Protein AF-A0A7S3HMD3-F1 (afdb_monomer_lite)

Foldseek 3Di:
DPQADWDKDWQDLVCVVVLDPDPVCSPPPLTKIWTWGWQADPPPDPDIDIDIAIADQFFDPVAAWAWAQDDPPPVPGTDIDGGDRPVRLLSRLSVVSSVVVVVVVCVVVVNHDDDDPPPDDDDPVCSVVSSVVCVVPPDDPPQDAQQQAEDDDPHQHHPLQFGADPDPPPPVRGDPPDGDLARHHHNGRDSDRCVVVSVVVNLVNVLSVQVVVCVVVVHDRDRDPVSVVVVVVVVVVVVVVPPPDDPVVCVVPVVDDDDDDPPPDDPPVVVVVVVVVVVVCVVCVVVPD

pLDDT: mean 73.45, std 18.58, range [30.95, 94.81]

InterPro domains:
  IPR007867 Glucose-methanol-choline oxidoreductase, C-terminal [PF05199] (69-201)
  IPR036188 FAD/NAD(P)-binding domain superfamily [G3DSA:3.50.50.60] (83-213)

Structure (mmCIF, N/CA/C/O backbone):
data_AF-A0A7S3HMD3-F1
#
_entry.id   AF-A0A7S3HMD3-F1
#
loop_
_atom_site.group_PDB
_atom_site.id
_atom_site.type_symbol
_atom_site.label_atom_id
_atom_site.label_alt_id
_atom_site.label_comp_id
_atom_site.label_asym_id
_atom_site.label_entity_id
_atom_site.label_seq_id
_atom_site.pdbx_PDB_ins_code
_atom_site.Cartn_x
_atom_site.Cartn_y
_atom_site.Cartn_z
_atom_site.occupancy
_atom_site.B_iso_or_equiv
_atom_site.auth_seq_id
_atom_site.auth_comp_id
_atom_site.auth_asym_id
_atom_site.auth_atom_id
_atom_site.pdbx_PDB_model_num
ATOM 1 N N . MET A 1 1 ? 0.427 -16.620 13.625 1.00 34.31 1 MET A N 1
ATOM 2 C CA . MET A 1 1 ? -0.501 -15.477 13.514 1.00 34.31 1 MET A CA 1
ATOM 3 C C . MET A 1 1 ? -1.491 -15.761 12.396 1.00 34.31 1 MET A C 1
ATOM 5 O O . MET A 1 1 ? -1.215 -15.448 11.244 1.00 34.31 1 MET A O 1
ATOM 9 N N . GLY A 1 2 ? -2.595 -16.444 12.694 1.00 33.88 2 GLY A N 1
ATOM 10 C CA . GLY A 1 2 ? -3.699 -16.512 11.740 1.00 33.88 2 GLY A CA 1
ATOM 11 C C . GLY A 1 2 ? -4.466 -15.206 11.862 1.00 33.88 2 GLY A C 1
ATOM 12 O O . GLY A 1 2 ? -4.971 -14.942 12.942 1.00 33.88 2 GLY A O 1
ATOM 13 N N . TRP A 1 3 ? -4.500 -14.379 10.815 1.00 33.72 3 TRP A N 1
ATOM 14 C CA . TRP A 1 3 ? -5.474 -13.290 10.737 1.00 33.72 3 TRP A CA 1
ATOM 15 C C . TRP A 1 3 ? -6.831 -13.953 10.533 1.00 33.72 3 TRP A C 1
ATOM 17 O O . TRP A 1 3 ? -7.063 -14.531 9.466 1.00 33.72 3 TRP A O 1
ATOM 27 N N . PRO A 1 4 ? -7.700 -13.973 11.544 1.00 37.84 4 PRO A N 1
ATOM 28 C CA . PRO A 1 4 ? -8.937 -14.701 11.425 1.00 37.84 4 PRO A CA 1
ATOM 29 C C . PRO A 1 4 ? -9.900 -13.810 10.646 1.00 37.84 4 PRO A C 1
ATOM 31 O O . PRO A 1 4 ? -10.333 -12.779 11.138 1.00 37.84 4 PRO A O 1
ATOM 34 N N . PHE A 1 5 ? -10.172 -14.185 9.397 1.00 38.50 5 PHE A N 1
ATOM 35 C CA . PHE A 1 5 ? -11.154 -13.553 8.514 1.00 38.50 5 PHE A CA 1
ATOM 36 C C . PHE A 1 5 ? -10.960 -12.042 8.258 1.00 38.50 5 PHE A C 1
ATOM 38 O O . PHE A 1 5 ? -11.495 -11.185 8.954 1.00 38.50 5 PHE A O 1
ATOM 45 N N . GLY A 1 6 ? -10.259 -11.731 7.162 1.00 38.31 6 GLY A N 1
ATOM 46 C CA . GLY A 1 6 ? -10.229 -10.397 6.563 1.00 38.31 6 GLY A CA 1
ATOM 47 C C . GLY A 1 6 ? -11.519 -10.092 5.808 1.00 38.31 6 GLY A C 1
ATOM 48 O O . GLY A 1 6 ? -11.688 -10.556 4.681 1.00 38.31 6 GLY A O 1
ATOM 49 N N . ALA A 1 7 ? -12.415 -9.305 6.398 1.00 41.78 7 ALA A N 1
ATOM 50 C CA . ALA A 1 7 ? -13.543 -8.730 5.670 1.00 41.78 7 ALA A CA 1
ATOM 51 C C . ALA A 1 7 ? -13.166 -7.351 5.119 1.00 41.78 7 ALA A C 1
ATOM 53 O O . ALA A 1 7 ? -12.484 -6.581 5.795 1.00 41.78 7 ALA A O 1
ATOM 54 N N . PHE A 1 8 ? -13.621 -7.042 3.905 1.00 45.25 8 PHE A N 1
ATOM 55 C CA . PHE A 1 8 ? -13.416 -5.747 3.263 1.00 45.25 8 PHE A CA 1
ATOM 56 C C . PHE A 1 8 ? -14.777 -5.123 3.010 1.00 45.25 8 PHE A C 1
ATOM 58 O O . PHE A 1 8 ? -15.600 -5.694 2.294 1.00 45.25 8 PHE A O 1
ATOM 65 N N . PHE A 1 9 ? -15.003 -3.939 3.565 1.00 47.25 9 PHE A N 1
ATOM 66 C CA . PHE A 1 9 ? -16.224 -3.190 3.314 1.00 47.25 9 PHE A CA 1
ATOM 67 C C . PHE A 1 9 ? -15.882 -1.776 2.882 1.00 47.25 9 PHE A C 1
ATOM 69 O O . PHE A 1 9 ? -14.937 -1.155 3.369 1.00 47.25 9 PHE A O 1
ATOM 76 N N . LYS A 1 10 ? -16.688 -1.274 1.953 1.00 46.19 10 LYS A N 1
ATOM 77 C CA . LYS A 1 10 ? -16.748 0.133 1.593 1.00 46.19 10 LYS A CA 1
ATOM 78 C C . LYS A 1 10 ? -18.058 0.666 2.144 1.00 46.19 10 LYS A C 1
ATOM 80 O O . LYS A 1 10 ? -19.109 0.087 1.871 1.00 46.19 10 LYS A O 1
ATOM 85 N N . PHE A 1 11 ? -18.011 1.776 2.872 1.00 47.69 11 PHE A N 1
ATOM 86 C CA . PHE A 1 11 ? -19.238 2.510 3.151 1.00 47.69 11 PHE A CA 1
ATOM 87 C C . PHE A 1 11 ? -19.806 3.009 1.822 1.00 47.69 11 PHE A C 1
ATOM 89 O O . PHE A 1 11 ? -19.119 3.681 1.047 1.00 47.69 11 PHE A O 1
ATOM 96 N N . LEU A 1 12 ? -21.045 2.617 1.526 1.00 44.06 12 LEU A N 1
ATOM 97 C CA . LEU A 1 12 ? -21.749 3.118 0.354 1.00 44.06 12 LEU A CA 1
ATOM 98 C C . LEU A 1 12 ? -21.868 4.651 0.462 1.00 44.06 12 LEU A C 1
ATOM 100 O O . LEU A 1 12 ? -22.090 5.148 1.569 1.00 44.06 12 LEU A O 1
ATOM 104 N N . PRO A 1 13 ? -21.732 5.411 -0.641 1.00 47.03 13 PRO A N 1
ATOM 105 C CA . PRO A 1 13 ? -21.835 6.874 -0.620 1.00 47.03 13 PRO A CA 1
ATOM 106 C C . PRO A 1 13 ? -23.101 7.390 0.081 1.00 47.03 13 PRO A C 1
ATOM 108 O O . PRO A 1 13 ? -23.056 8.356 0.834 1.00 47.03 13 PRO A O 1
ATOM 111 N N . GLU A 1 14 ? -24.225 6.703 -0.098 1.00 43.28 14 GLU A N 1
ATOM 112 C CA . GLU A 1 14 ? -25.506 6.986 0.552 1.00 43.28 14 GLU A CA 1
ATOM 113 C C . GLU A 1 14 ? -25.472 6.819 2.084 1.00 43.28 14 GLU A C 1
ATOM 115 O O . GLU A 1 14 ? -26.182 7.530 2.799 1.00 43.28 14 GLU A O 1
ATOM 120 N N . HIS A 1 15 ? -24.607 5.937 2.595 1.00 47.41 15 HIS A N 1
ATOM 121 C CA . HIS A 1 15 ? -24.392 5.683 4.021 1.00 47.41 15 HIS A CA 1
ATOM 122 C C . HIS A 1 15 ? -23.283 6.564 4.609 1.00 47.41 15 HIS A C 1
ATOM 124 O O . HIS A 1 15 ? -23.137 6.600 5.827 1.00 47.41 15 HIS A O 1
ATOM 130 N N . ALA A 1 16 ? -22.551 7.336 3.794 1.00 48.69 16 ALA A N 1
ATOM 131 C CA . ALA A 1 16 ? -21.635 8.364 4.297 1.00 48.69 16 ALA A CA 1
ATOM 132 C C . ALA A 1 16 ? -22.373 9.392 5.179 1.00 48.69 16 ALA A C 1
ATOM 134 O O . ALA A 1 16 ? -21.810 9.920 6.133 1.00 48.69 16 ALA A O 1
ATOM 135 N N . ASN A 1 17 ? -23.674 9.590 4.932 1.00 47.09 17 ASN A N 1
ATOM 136 C CA . ASN A 1 17 ? -24.562 10.415 5.755 1.00 47.09 17 ASN A CA 1
ATOM 137 C C . ASN A 1 17 ? -24.795 9.868 7.176 1.00 47.09 17 ASN A C 1
ATOM 139 O O . ASN A 1 17 ? -25.210 10.626 8.045 1.00 47.09 17 ASN A O 1
ATOM 143 N N . LEU A 1 18 ? -24.547 8.576 7.429 1.00 45.94 18 LEU A N 1
ATOM 144 C CA . LEU A 1 18 ? -24.585 7.996 8.779 1.00 45.94 18 LEU A CA 1
ATOM 145 C C . LEU A 1 18 ? -23.298 8.293 9.564 1.00 45.94 18 LEU A C 1
ATOM 147 O O . LEU A 1 18 ? -23.237 8.039 10.764 1.00 45.94 18 LEU A O 1
ATOM 151 N N . LEU A 1 19 ? -22.257 8.799 8.901 1.00 47.22 19 LEU A N 1
ATOM 152 C CA . LEU A 1 19 ? -20.909 8.929 9.459 1.00 47.22 19 LEU A CA 1
ATOM 153 C C . LEU A 1 19 ? -20.535 10.376 9.792 1.00 47.22 19 LEU A C 1
ATOM 155 O O . LEU A 1 19 ? -19.534 10.598 10.465 1.00 47.22 19 LEU A O 1
ATOM 159 N N . THR A 1 20 ? -21.332 11.351 9.353 1.00 48.34 20 THR A N 1
ATOM 160 C CA . THR A 1 20 ? -21.110 12.770 9.638 1.00 48.34 20 THR A CA 1
ATOM 161 C C . THR A 1 20 ? -22.436 13.535 9.649 1.00 48.34 20 THR A C 1
ATOM 163 O O . THR A 1 20 ? -23.234 13.447 8.714 1.00 48.34 20 THR A O 1
ATOM 166 N N . GLU A 1 21 ? -22.684 14.268 10.739 1.00 50.22 21 GLU A N 1
ATOM 167 C CA . GLU A 1 21 ? -23.821 15.194 10.866 1.00 50.22 21 GLU A CA 1
ATOM 168 C C . GLU A 1 21 ? -23.545 16.542 10.177 1.00 50.22 21 GLU A C 1
ATOM 170 O O . GLU A 1 21 ? -24.466 17.334 9.986 1.00 50.22 21 GLU A O 1
ATOM 175 N N . ASP A 1 22 ? -22.299 16.783 9.749 1.00 50.25 22 ASP A N 1
ATOM 176 C CA . ASP A 1 22 ? -21.844 18.030 9.140 1.00 50.25 22 ASP A CA 1
ATOM 177 C C . ASP A 1 22 ? -22.041 18.016 7.605 1.00 50.25 22 ASP A C 1
ATOM 179 O O . ASP A 1 22 ? -21.396 17.235 6.892 1.00 50.25 22 ASP A O 1
ATOM 183 N N . PRO A 1 23 ? -22.912 18.883 7.050 1.00 49.75 23 PRO A N 1
ATOM 184 C CA . PRO A 1 23 ? -23.144 18.989 5.612 1.00 49.75 23 PRO A CA 1
ATOM 185 C C . PRO A 1 23 ? -21.899 19.356 4.792 1.00 49.75 23 PRO A C 1
ATOM 187 O O . PRO A 1 23 ? -21.832 18.972 3.623 1.00 49.75 23 PRO A O 1
ATOM 190 N N . GLU A 1 24 ? -20.917 20.064 5.360 1.00 48.16 24 GLU A N 1
ATOM 191 C CA . GLU A 1 24 ? -19.708 20.476 4.632 1.00 48.16 24 GLU A CA 1
ATOM 192 C C . GLU A 1 24 ? -18.711 19.322 4.447 1.00 48.16 24 GLU A C 1
ATOM 194 O O . GLU A 1 24 ? -17.998 19.259 3.439 1.00 48.16 24 GLU A O 1
ATOM 199 N N . GLN A 1 25 ? -18.705 18.345 5.358 1.00 47.09 25 GLN A N 1
ATOM 200 C CA . GLN A 1 25 ? -17.881 17.139 5.232 1.00 47.09 25 GLN A CA 1
ATOM 201 C C . GLN A 1 25 ? -18.422 16.140 4.199 1.00 47.09 25 GLN A C 1
ATOM 203 O O . GLN A 1 25 ? -17.646 15.335 3.683 1.00 47.09 25 GLN A O 1
ATOM 208 N N . LYS A 1 26 ? -19.708 16.227 3.824 1.00 46.66 26 LYS A N 1
ATOM 209 C CA . LYS A 1 26 ? -20.358 15.325 2.848 1.00 46.66 26 LYS A CA 1
ATOM 210 C C . LYS A 1 26 ? -19.748 15.367 1.444 1.00 46.66 26 LYS A C 1
ATOM 212 O O . LYS A 1 26 ? -19.903 14.412 0.690 1.00 46.66 26 LYS A O 1
ATOM 217 N N . ASN A 1 27 ? -19.062 16.455 1.090 1.00 40.72 27 ASN A N 1
ATOM 218 C CA . ASN A 1 27 ? -18.433 16.634 -0.224 1.00 40.72 27 ASN A CA 1
ATOM 219 C C . ASN A 1 27 ? -16.952 16.240 -0.268 1.00 40.72 27 ASN A C 1
ATOM 221 O O . ASN A 1 27 ? -16.352 16.229 -1.346 1.00 40.72 27 ASN A O 1
ATOM 225 N N . ARG A 1 28 ? -16.335 15.910 0.871 1.00 49.91 28 ARG A N 1
ATOM 226 C CA . ARG A 1 28 ? -14.987 15.343 0.865 1.00 49.91 28 ARG A CA 1
ATOM 227 C C . ARG A 1 28 ? -15.138 13.857 0.545 1.00 49.91 28 ARG A C 1
ATOM 229 O O . ARG A 1 28 ? -15.904 13.164 1.200 1.00 49.91 28 ARG A O 1
ATOM 236 N N . ASN A 1 29 ? -14.445 13.368 -0.485 1.00 46.41 29 ASN A N 1
ATOM 237 C CA . ASN A 1 29 ? -14.346 11.939 -0.810 1.00 46.41 29 ASN A CA 1
ATOM 238 C C . ASN A 1 29 ? -13.604 11.208 0.326 1.00 46.41 29 ASN A C 1
ATOM 240 O O . ASN A 1 29 ? -12.439 10.842 0.185 1.00 46.41 29 ASN A O 1
ATOM 244 N N . THR A 1 30 ? -14.254 11.032 1.471 1.00 53.25 30 THR A N 1
ATOM 245 C CA . THR A 1 30 ? -13.703 10.412 2.678 1.00 53.25 30 THR A CA 1
ATOM 246 C C . THR A 1 30 ? -13.822 8.900 2.542 1.00 53.25 30 THR A C 1
ATOM 248 O O . THR A 1 30 ? -14.600 8.209 3.197 1.00 53.25 30 THR A O 1
ATOM 251 N N . PHE A 1 31 ? -13.073 8.374 1.577 1.00 59.62 31 PHE A N 1
ATOM 252 C CA . PHE A 1 31 ? -12.986 6.949 1.329 1.00 59.62 31 PHE A CA 1
ATOM 253 C C . PHE A 1 31 ? -12.005 6.344 2.333 1.00 59.62 31 PHE A C 1
ATOM 255 O O . PHE A 1 31 ? -10.800 6.566 2.242 1.00 59.62 31 PHE A O 1
ATOM 262 N N . SER A 1 32 ? -12.533 5.583 3.289 1.00 63.12 32 SER A N 1
ATOM 263 C CA . SER A 1 32 ? -11.742 4.712 4.154 1.00 63.12 32 SER A CA 1
ATOM 264 C C . SER A 1 32 ? -12.041 3.254 3.824 1.00 63.12 32 SER A C 1
ATOM 266 O O . SER A 1 32 ? -13.151 2.896 3.419 1.00 63.12 32 SER A O 1
ATOM 268 N N . MET A 1 33 ? -11.023 2.415 3.972 1.00 64.94 33 MET A N 1
ATOM 269 C CA . MET A 1 33 ? -11.138 0.963 3.902 1.00 64.94 33 MET A CA 1
ATOM 270 C C . MET A 1 33 ? -10.733 0.402 5.259 1.00 64.94 33 MET A C 1
ATOM 272 O O . MET A 1 33 ? -9.758 0.867 5.833 1.00 64.94 33 MET A O 1
ATOM 276 N N . GLY A 1 34 ? -11.457 -0.587 5.775 1.00 70.19 34 GLY A N 1
ATOM 277 C CA . GLY A 1 34 ? -11.086 -1.297 7.001 1.00 70.19 34 GLY A CA 1
ATOM 278 C C . GLY A 1 34 ? -10.757 -2.754 6.711 1.00 70.19 34 GLY A C 1
ATOM 279 O O . GLY A 1 34 ? -11.496 -3.391 5.960 1.00 70.19 34 GLY A O 1
ATOM 280 N N . HIS A 1 35 ? -9.684 -3.283 7.309 1.00 75.75 35 HIS A N 1
ATOM 281 C CA . HIS A 1 35 ? -9.522 -4.737 7.422 1.00 75.75 35 HIS A CA 1
ATOM 282 C C . HIS A 1 35 ? -10.115 -5.194 8.739 1.00 75.75 35 HIS A C 1
ATOM 284 O O . HIS A 1 35 ? -9.773 -4.644 9.788 1.00 75.75 35 HIS A O 1
ATOM 290 N N . PHE A 1 36 ? -10.957 -6.213 8.681 1.00 75.44 36 PHE A N 1
ATOM 291 C CA . PHE A 1 36 ? -11.494 -6.844 9.873 1.00 75.44 36 PHE A CA 1
ATOM 292 C C . PHE A 1 36 ? -10.672 -8.070 10.253 1.00 75.44 36 PHE A C 1
ATOM 294 O O . PHE A 1 36 ? -10.053 -8.698 9.401 1.00 75.44 36 PHE A O 1
ATOM 301 N N . GLY A 1 37 ? -10.669 -8.398 11.534 1.00 72.12 37 GLY A N 1
ATOM 302 C CA . GLY A 1 37 ? -10.231 -9.688 12.040 1.00 72.12 37 GLY A CA 1
ATOM 303 C C . GLY A 1 37 ? -11.097 -10.064 13.234 1.00 72.12 37 GLY A C 1
ATOM 304 O O . GLY A 1 37 ? -11.533 -9.176 13.959 1.00 72.12 37 GLY A O 1
ATOM 305 N N . ALA A 1 38 ? -11.386 -11.343 13.440 1.00 70.25 38 ALA A N 1
ATOM 306 C CA . ALA A 1 38 ? -12.171 -11.809 14.585 1.00 70.25 38 ALA A CA 1
ATOM 307 C C . ALA A 1 38 ? -11.568 -13.068 15.219 1.00 70.25 38 ALA A C 1
ATOM 309 O O . ALA A 1 38 ? -11.627 -14.136 14.622 1.00 70.25 38 ALA A O 1
ATOM 310 N N . GLY A 1 39 ? -10.983 -12.979 16.410 1.00 71.06 39 GLY A N 1
ATOM 311 C CA . GLY A 1 39 ? -10.408 -14.137 17.095 1.00 71.06 39 GLY A CA 1
ATOM 312 C C . GLY A 1 39 ? -9.594 -13.768 18.329 1.00 71.06 39 GLY A C 1
ATOM 313 O O . GLY A 1 39 ? -9.690 -12.657 18.841 1.00 71.06 39 GLY A O 1
ATOM 314 N N . LEU A 1 40 ? -8.799 -14.720 18.817 1.00 68.81 40 LEU A N 1
ATOM 315 C CA . LEU A 1 40 ? -7.805 -14.459 19.857 1.00 68.81 40 LEU A CA 1
ATOM 316 C C . LEU A 1 40 ? -6.623 -13.713 19.231 1.00 68.81 40 LEU A C 1
ATOM 318 O O . LEU A 1 40 ? -5.971 -14.222 18.317 1.00 68.81 40 LEU A O 1
ATOM 322 N N . CYS A 1 41 ? -6.362 -12.504 19.715 1.00 60.25 41 CYS A N 1
ATOM 323 C CA . CYS A 1 41 ? -5.282 -11.654 19.235 1.00 60.25 41 CYS A CA 1
ATOM 324 C C . CYS A 1 41 ? -4.130 -11.665 20.240 1.00 60.25 41 CYS A C 1
ATOM 326 O O . CYS A 1 41 ? -3.876 -10.654 20.878 1.00 60.25 41 CYS A O 1
ATOM 328 N N . GLU A 1 42 ? -3.414 -12.779 20.400 1.00 52.06 42 GLU A N 1
ATOM 329 C CA . GLU A 1 42 ? -2.192 -12.785 21.218 1.00 52.06 42 GLU A CA 1
ATOM 330 C C . GLU A 1 42 ? -1.125 -11.826 20.642 1.00 52.06 42 GLU A C 1
ATOM 332 O O . GLU A 1 42 ? -0.939 -11.784 19.419 1.00 52.06 42 GLU A O 1
ATOM 337 N N . PRO A 1 43 ? -0.382 -11.075 21.482 1.00 58.38 43 PRO A N 1
ATOM 338 C CA . PRO A 1 43 ? -0.438 -11.028 22.951 1.00 58.38 43 PRO A CA 1
ATOM 339 C C . PRO A 1 43 ? -1.443 -9.999 23.514 1.00 58.38 43 PRO A C 1
ATOM 341 O O . PRO A 1 43 ? -1.407 -9.691 24.699 1.00 58.38 43 PRO A O 1
ATOM 344 N N . TYR A 1 44 ? -2.283 -9.408 22.670 1.00 62.56 44 TYR A N 1
ATOM 345 C CA . TYR A 1 44 ? -3.137 -8.270 23.004 1.00 62.56 44 TYR A CA 1
ATOM 346 C C . TYR A 1 44 ? -4.391 -8.656 23.795 1.00 62.56 44 TYR A C 1
ATOM 348 O O . TYR A 1 44 ? -4.803 -7.893 24.664 1.00 62.56 44 TYR A O 1
ATOM 356 N N . THR A 1 45 ? -5.010 -9.806 23.500 1.00 68.88 45 THR A N 1
ATOM 357 C CA . THR A 1 45 ? -6.243 -10.252 24.173 1.00 68.88 45 THR A CA 1
ATOM 358 C C . THR A 1 45 ? -6.248 -11.760 24.413 1.00 68.88 45 THR A C 1
ATOM 360 O O . THR A 1 45 ? -5.916 -12.537 23.519 1.00 68.88 45 THR A O 1
ATOM 363 N N . ASP A 1 46 ? -6.678 -12.167 25.607 1.00 77.38 46 ASP A N 1
ATOM 364 C CA . ASP A 1 46 ? -6.899 -13.555 26.043 1.00 77.38 46 ASP A CA 1
ATOM 365 C C . ASP A 1 46 ? -8.348 -14.035 25.822 1.00 77.38 46 ASP A C 1
ATOM 367 O O . ASP A 1 46 ? -8.659 -15.208 26.014 1.00 77.38 46 ASP A O 1
ATOM 371 N N . PHE A 1 47 ? -9.229 -13.148 25.356 1.00 77.38 47 PHE A N 1
ATOM 372 C CA . PHE A 1 47 ? -10.603 -13.450 24.951 1.00 77.38 47 PHE A CA 1
ATOM 373 C C . PHE A 1 47 ? -10.846 -13.113 23.468 1.00 77.38 47 PHE A C 1
ATOM 375 O O . PHE A 1 47 ? -10.090 -12.326 22.880 1.00 77.38 47 PHE A O 1
ATOM 382 N N . PRO A 1 48 ? -11.878 -13.707 22.829 1.00 79.56 48 PRO A N 1
ATOM 383 C CA . PRO A 1 48 ? -12.202 -13.435 21.433 1.00 79.56 48 PRO A CA 1
ATOM 384 C C . PRO A 1 48 ? -12.508 -11.955 21.205 1.00 79.56 48 PRO A C 1
ATOM 386 O O . PRO A 1 48 ? -13.385 -11.383 21.853 1.00 79.56 48 PRO A O 1
ATOM 389 N N . THR A 1 49 ? -11.818 -11.342 20.249 1.00 80.31 49 THR A N 1
ATOM 390 C CA . THR A 1 49 ? -12.021 -9.943 19.883 1.00 80.31 49 THR A CA 1
ATOM 391 C C . THR A 1 49 ? -12.257 -9.774 18.401 1.00 80.31 49 THR A C 1
ATOM 393 O O . THR A 1 49 ? -11.772 -10.545 17.578 1.00 80.31 49 THR A O 1
ATOM 396 N N . VAL A 1 50 ? -13.026 -8.743 18.060 1.00 83.81 50 VAL A N 1
ATOM 397 C CA . VAL A 1 50 ? -13.166 -8.278 16.684 1.00 83.81 50 VAL A CA 1
ATOM 398 C C . VAL A 1 50 ? -12.374 -6.988 16.555 1.00 83.81 50 VAL A C 1
ATOM 400 O O . VAL A 1 50 ? -12.596 -6.038 17.303 1.00 83.81 50 VAL A O 1
ATOM 403 N N . VAL A 1 51 ? -11.456 -6.956 15.600 1.00 84.94 51 VAL A N 1
ATOM 404 C CA . VAL A 1 51 ? -10.663 -5.788 15.242 1.00 84.94 51 VAL A CA 1
ATOM 405 C C . VAL A 1 51 ? -11.125 -5.269 13.887 1.00 84.94 51 VAL A C 1
ATOM 407 O O . VAL A 1 51 ? -11.425 -6.042 12.980 1.00 84.94 51 VAL A O 1
ATOM 410 N N . CYS A 1 52 ? -11.172 -3.950 13.739 1.00 87.62 52 CYS A N 1
ATOM 411 C CA . CYS A 1 52 ? -11.249 -3.279 12.449 1.00 87.62 52 CYS A CA 1
ATOM 412 C C . CYS A 1 52 ? -10.097 -2.283 12.373 1.00 87.62 52 CYS A C 1
ATOM 414 O O . CYS A 1 52 ? -9.875 -1.511 13.302 1.00 87.62 52 CYS A O 1
ATOM 416 N N . THR A 1 53 ? -9.371 -2.309 11.263 1.00 88.19 53 THR A N 1
ATOM 417 C CA . THR A 1 53 ? -8.171 -1.501 11.033 1.00 88.19 53 THR A CA 1
ATOM 418 C C . THR A 1 53 ? -8.431 -0.566 9.850 1.00 88.19 53 THR A C 1
ATOM 420 O O . THR A 1 53 ? -8.125 -0.903 8.697 1.00 88.19 53 THR A O 1
ATOM 423 N N . PRO A 1 54 ? -9.088 0.584 10.093 1.00 88.44 54 PRO A N 1
ATOM 424 C CA . PRO A 1 54 ? -9.299 1.579 9.055 1.00 88.44 54 PRO A CA 1
ATOM 425 C C . PRO A 1 54 ? -7.949 2.097 8.550 1.00 88.44 54 PRO A C 1
ATOM 427 O O . PRO A 1 54 ? -7.037 2.366 9.327 1.00 88.44 54 PRO A O 1
ATOM 430 N N . ASN A 1 55 ? -7.821 2.236 7.236 1.00 88.12 55 ASN A N 1
ATOM 431 C CA . ASN A 1 55 ? -6.638 2.746 6.560 1.00 88.12 55 ASN A CA 1
ATOM 432 C C . ASN A 1 55 ? -6.995 3.904 5.620 1.00 88.12 55 ASN A C 1
ATOM 434 O O . ASN A 1 55 ? -8.160 4.103 5.261 1.00 88.12 55 ASN A O 1
ATOM 438 N N . CYS A 1 56 ? -5.969 4.668 5.236 1.00 88.06 56 CYS A N 1
ATOM 439 C CA . CYS A 1 56 ? -6.044 5.682 4.192 1.00 88.06 56 CYS A CA 1
ATOM 440 C C . CYS A 1 56 ? -5.651 5.040 2.844 1.00 88.06 56 CYS A C 1
ATOM 442 O O . CYS A 1 56 ? -4.459 4.850 2.595 1.00 88.06 56 CYS A O 1
ATOM 444 N N . PRO A 1 57 ? -6.611 4.675 1.973 1.00 80.31 57 PRO A N 1
ATOM 445 C CA . PRO A 1 57 ? -6.326 3.977 0.714 1.00 80.31 57 PRO A CA 1
ATOM 446 C C . PRO A 1 57 ? -5.638 4.872 -0.326 1.00 80.31 57 PRO A C 1
ATOM 448 O O . PRO A 1 57 ? -4.941 4.379 -1.209 1.00 80.31 57 PRO A O 1
ATOM 451 N N . ARG A 1 58 ? -5.812 6.195 -0.216 1.00 84.69 58 ARG A N 1
ATOM 452 C CA . ARG A 1 58 ? -5.205 7.197 -1.100 1.00 84.69 58 ARG A CA 1
ATOM 453 C C . ARG A 1 58 ? -4.403 8.211 -0.282 1.00 84.69 58 ARG A C 1
ATOM 455 O O . ARG A 1 58 ? -4.853 9.349 -0.152 1.00 84.69 58 ARG A O 1
ATOM 462 N N . PRO A 1 59 ? -3.257 7.805 0.287 1.00 87.75 59 PRO A N 1
ATOM 463 C CA . PRO A 1 59 ? -2.415 8.731 1.029 1.00 87.75 59 PRO A CA 1
ATOM 464 C C . PRO A 1 59 ? -1.837 9.792 0.086 1.00 87.75 59 PRO A C 1
ATOM 466 O O . PRO A 1 59 ? -1.628 9.529 -1.106 1.00 87.75 59 PRO A O 1
ATOM 469 N N . ASP A 1 60 ? -1.534 10.979 0.607 1.00 85.31 60 ASP A N 1
ATOM 470 C CA . ASP A 1 60 ? -0.795 11.979 -0.165 1.00 85.31 60 ASP A CA 1
ATOM 471 C C . ASP A 1 60 ? 0.635 11.490 -0.444 1.00 85.31 60 ASP A C 1
ATOM 473 O O . ASP A 1 60 ? 1.500 11.495 0.424 1.00 85.31 60 ASP A O 1
ATOM 477 N N . LEU A 1 61 ? 0.912 11.115 -1.697 1.00 79.69 61 LEU A N 1
ATOM 478 C CA . LEU A 1 61 ? 2.215 10.594 -2.131 1.00 79.69 61 LEU A CA 1
ATOM 479 C C . LEU A 1 61 ? 3.343 11.641 -2.144 1.00 79.69 61 LEU A C 1
ATOM 481 O O . LEU A 1 61 ? 4.490 11.296 -2.438 1.00 79.69 61 LEU A O 1
ATOM 485 N N . ARG A 1 62 ? 3.037 12.920 -1.898 1.00 79.25 62 ARG A N 1
ATOM 486 C CA . ARG A 1 62 ? 4.033 13.990 -1.716 1.00 79.25 62 ARG A CA 1
ATOM 487 C C . ARG A 1 62 ? 4.363 14.226 -0.242 1.00 79.25 62 ARG A C 1
ATOM 489 O O . ARG A 1 62 ? 5.398 14.829 0.046 1.00 79.25 62 ARG A O 1
ATOM 496 N N . ALA A 1 63 ? 3.507 13.754 0.656 1.00 78.75 63 ALA A N 1
ATOM 497 C CA . ALA A 1 63 ? 3.674 13.795 2.098 1.00 78.75 63 ALA A CA 1
ATOM 498 C C . ALA A 1 63 ? 3.903 12.375 2.653 1.00 78.75 63 ALA A C 1
ATOM 500 O O . ALA A 1 63 ? 3.976 11.390 1.918 1.00 78.75 63 ALA A O 1
ATOM 501 N N . GLY A 1 64 ? 4.099 12.262 3.962 1.00 78.69 64 GLY A N 1
ATOM 502 C CA . GLY A 1 64 ? 4.248 10.978 4.629 1.00 78.69 64 GLY A CA 1
ATOM 503 C C . GLY A 1 64 ? 5.609 10.363 4.500 1.00 78.69 64 GLY A C 1
ATOM 504 O O . GLY A 1 64 ? 6.524 10.762 5.210 1.00 78.69 64 GLY A O 1
ATOM 505 N N . TYR A 1 65 ? 5.748 9.336 3.674 1.00 85.81 65 TYR A N 1
ATOM 506 C CA . TYR A 1 65 ? 6.952 8.521 3.696 1.00 85.81 65 TYR A CA 1
ATOM 507 C C . TYR A 1 65 ? 7.816 8.740 2.467 1.00 85.81 65 TYR A C 1
ATOM 509 O O . TYR A 1 65 ? 7.387 8.568 1.327 1.00 85.81 65 TYR A O 1
ATOM 517 N N . ARG A 1 66 ? 9.091 9.040 2.711 1.00 86.44 66 ARG A N 1
ATOM 518 C CA . ARG A 1 66 ? 10.111 9.161 1.674 1.00 86.44 66 ARG A CA 1
ATOM 519 C C . ARG A 1 66 ? 11.264 8.208 1.936 1.00 86.44 66 ARG A C 1
ATOM 521 O O . ARG A 1 66 ? 11.913 8.274 2.974 1.00 86.44 66 ARG A O 1
ATOM 528 N N . ALA A 1 67 ? 11.565 7.371 0.951 1.00 88.31 67 ALA A N 1
ATOM 529 C CA . ALA A 1 67 ? 12.802 6.606 0.905 1.00 88.31 67 ALA A CA 1
ATOM 530 C C . ALA A 1 67 ? 13.962 7.527 0.491 1.00 88.31 67 ALA A C 1
ATOM 532 O O . ALA A 1 67 ? 13.940 8.102 -0.598 1.00 88.31 67 ALA A O 1
ATOM 533 N N . GLN A 1 68 ? 14.972 7.674 1.346 1.00 89.88 68 GLN A N 1
ATOM 534 C CA . GLN A 1 68 ? 16.190 8.422 1.048 1.00 89.88 68 GLN A CA 1
ATOM 535 C C . GLN A 1 68 ? 17.414 7.514 1.135 1.00 89.88 68 GLN A C 1
ATOM 537 O O . GLN A 1 68 ? 17.595 6.797 2.117 1.00 89.88 68 GLN A O 1
ATOM 542 N N . ILE A 1 69 ? 18.272 7.602 0.115 1.00 91.56 69 ILE A N 1
ATOM 543 C CA . ILE A 1 69 ? 19.587 6.970 0.137 1.00 91.56 69 ILE A CA 1
ATOM 544 C C . ILE A 1 69 ? 20.535 7.840 0.974 1.00 91.56 69 ILE A C 1
ATOM 546 O O . ILE A 1 69 ? 20.723 9.016 0.659 1.00 91.56 69 ILE A O 1
ATOM 550 N N . THR A 1 70 ? 21.097 7.290 2.049 1.00 92.25 70 THR A N 1
ATOM 551 C CA . THR A 1 70 ? 21.957 8.006 3.014 1.00 92.25 70 THR A CA 1
ATOM 552 C C . THR A 1 70 ? 23.402 7.523 3.040 1.00 92.25 70 THR A C 1
ATOM 554 O O . THR A 1 70 ? 24.249 8.188 3.626 1.00 92.25 70 THR A O 1
ATOM 557 N N . SER A 1 71 ? 23.690 6.381 2.422 1.00 93.12 71 SER A N 1
ATOM 558 C CA . SER A 1 71 ? 25.020 5.774 2.386 1.00 93.12 71 SER A CA 1
ATOM 559 C C . SER A 1 71 ? 25.241 5.063 1.054 1.00 93.12 71 SER A C 1
ATOM 561 O O . SER A 1 71 ? 24.285 4.676 0.381 1.00 93.12 71 SER A O 1
ATOM 563 N N . THR A 1 72 ? 26.507 4.889 0.685 1.00 92.69 72 THR A N 1
ATOM 564 C CA . THR A 1 72 ? 26.933 4.033 -0.427 1.00 92.69 72 THR A CA 1
ATOM 565 C C . THR A 1 72 ? 27.055 2.561 -0.026 1.00 92.69 72 THR A C 1
ATOM 567 O O . THR A 1 72 ? 27.133 1.718 -0.914 1.00 92.69 72 THR A O 1
ATOM 570 N N . ASP A 1 73 ? 27.046 2.240 1.274 1.00 92.19 73 ASP A N 1
ATOM 571 C CA . ASP A 1 73 ? 26.926 0.866 1.776 1.00 92.19 73 ASP A CA 1
ATOM 572 C C . ASP A 1 73 ? 25.460 0.401 1.676 1.00 92.19 73 ASP A C 1
ATOM 574 O O . ASP A 1 73 ? 24.616 0.939 2.403 1.00 92.19 73 ASP A O 1
ATOM 578 N N . PRO A 1 74 ? 25.128 -0.597 0.829 1.00 86.25 74 PRO A N 1
ATOM 579 C CA . PRO A 1 74 ? 23.756 -1.074 0.649 1.00 86.25 74 PRO A CA 1
ATOM 580 C C . PRO A 1 74 ? 23.092 -1.582 1.934 1.00 86.25 74 PRO A C 1
ATOM 582 O O . PRO A 1 74 ? 21.871 -1.501 2.060 1.00 86.25 74 PRO A O 1
ATOM 585 N N . ALA A 1 75 ? 23.868 -2.078 2.903 1.00 87.38 75 ALA A N 1
ATOM 586 C CA . ALA A 1 75 ? 23.325 -2.552 4.176 1.00 87.38 75 ALA A CA 1
ATOM 587 C C . ALA A 1 75 ? 22.813 -1.404 5.066 1.00 87.38 75 ALA A C 1
ATOM 589 O O . ALA A 1 75 ? 21.997 -1.626 5.958 1.00 87.38 75 ALA A O 1
ATOM 590 N N . GLN A 1 76 ? 23.271 -0.175 4.815 1.00 85.06 76 GLN A N 1
ATOM 591 C CA . GLN A 1 76 ? 22.950 1.023 5.597 1.00 85.06 76 GLN A CA 1
ATOM 592 C C . GLN A 1 76 ? 22.388 2.153 4.723 1.00 85.06 76 GLN A C 1
ATOM 594 O O . GLN A 1 76 ? 22.297 3.307 5.149 1.00 85.06 76 GLN A O 1
ATOM 599 N N . SER A 1 77 ? 22.044 1.847 3.470 1.00 85.94 77 SER A N 1
ATOM 600 C CA . SER A 1 77 ? 21.784 2.881 2.476 1.00 85.94 77 SER A CA 1
ATOM 601 C C . SER A 1 77 ? 20.409 3.508 2.603 1.00 85.94 77 SER A C 1
ATOM 603 O O . SER A 1 77 ? 20.240 4.607 2.102 1.00 85.94 77 SER A O 1
ATOM 605 N N . LEU A 1 78 ? 19.423 2.849 3.218 1.00 88.00 78 LEU A N 1
ATOM 606 C CA . LEU A 1 78 ? 18.029 3.289 3.157 1.00 88.00 78 LEU A CA 1
ATOM 607 C C . LEU A 1 78 ? 17.546 3.873 4.485 1.00 88.00 78 LEU A C 1
ATOM 609 O O . LEU A 1 78 ? 17.431 3.167 5.483 1.00 88.00 78 LEU A O 1
ATOM 613 N N . ARG A 1 79 ? 17.149 5.146 4.456 1.00 88.31 79 ARG A N 1
ATOM 614 C CA . ARG A 1 79 ? 16.378 5.781 5.525 1.00 88.31 79 ARG A CA 1
ATOM 615 C C . ARG A 1 79 ? 14.970 6.079 5.033 1.00 88.31 79 ARG A C 1
ATOM 617 O O . ARG A 1 79 ? 14.799 6.744 4.014 1.00 88.31 79 ARG A O 1
ATOM 624 N N . VAL A 1 80 ? 13.964 5.634 5.780 1.00 87.50 80 VAL A N 1
ATOM 625 C CA . VAL A 1 80 ? 12.582 6.085 5.586 1.00 87.50 80 VAL A CA 1
ATOM 626 C C . VAL A 1 80 ? 12.379 7.339 6.427 1.00 87.50 80 VAL A C 1
ATOM 628 O O . VAL A 1 80 ? 12.589 7.332 7.638 1.00 87.50 80 VAL A O 1
ATOM 631 N N . ILE A 1 81 ? 12.032 8.438 5.769 1.00 87.75 81 ILE A N 1
ATOM 632 C CA . ILE A 1 81 ? 11.739 9.720 6.401 1.00 87.75 81 ILE A CA 1
ATOM 633 C C . ILE A 1 81 ? 10.233 9.868 6.454 1.00 87.75 81 ILE A C 1
ATOM 635 O O . ILE A 1 81 ? 9.570 9.740 5.428 1.00 87.75 81 ILE A O 1
ATOM 639 N N . HIS A 1 82 ? 9.728 10.148 7.648 1.00 84.88 82 HIS A N 1
ATOM 640 C CA . HIS A 1 82 ? 8.331 10.464 7.888 1.00 84.88 82 HIS A CA 1
ATOM 641 C C . HIS A 1 82 ? 8.157 11.985 7.949 1.00 84.88 82 HIS A C 1
ATOM 643 O O . HIS A 1 82 ? 8.917 12.668 8.636 1.00 84.88 82 HIS A O 1
ATOM 649 N N . THR A 1 83 ? 7.210 12.521 7.190 1.00 85.38 83 THR A N 1
ATOM 650 C CA . THR A 1 83 ? 6.840 13.938 7.149 1.00 85.38 83 THR A CA 1
ATOM 651 C C . THR A 1 83 ? 5.397 14.112 7.615 1.00 85.38 83 THR A C 1
ATOM 653 O O . THR A 1 83 ? 4.674 13.136 7.796 1.00 85.38 83 THR A O 1
ATOM 656 N N . GLU A 1 84 ? 4.972 15.352 7.860 1.00 84.50 84 GLU A N 1
ATOM 657 C CA . GLU A 1 84 ? 3.611 15.631 8.329 1.00 84.50 84 GLU A CA 1
ATOM 658 C C . GLU A 1 84 ? 2.559 15.153 7.313 1.00 84.50 84 GLU A C 1
ATOM 660 O O . GLU A 1 84 ? 2.638 15.483 6.131 1.00 84.50 84 GLU A O 1
ATOM 665 N N . GLN A 1 85 ? 1.560 14.406 7.792 1.00 87.50 85 GLN A N 1
ATOM 666 C CA . GLN A 1 85 ? 0.496 13.782 6.992 1.00 87.50 85 GLN A CA 1
ATOM 667 C C . GLN A 1 85 ? -0.887 14.212 7.468 1.00 87.50 85 GLN A C 1
ATOM 669 O O . GLN A 1 85 ? -1.797 13.394 7.582 1.00 87.50 85 GLN A O 1
ATOM 674 N N . ARG A 1 86 ? -1.059 15.496 7.787 1.00 86.06 86 ARG A N 1
ATOM 675 C CA . ARG A 1 86 ? -2.295 16.008 8.391 1.00 86.06 86 ARG A CA 1
ATOM 676 C C . ARG A 1 86 ? -3.564 15.506 7.693 1.00 86.06 86 ARG A C 1
ATOM 678 O O . ARG A 1 86 ? -4.471 15.031 8.366 1.00 86.06 86 ARG A O 1
ATOM 685 N N . GLN A 1 87 ? -3.605 15.556 6.361 1.00 85.06 87 GLN A N 1
ATOM 686 C CA . GLN A 1 87 ? -4.776 15.116 5.601 1.00 85.06 87 GLN A CA 1
ATOM 687 C C . GLN A 1 87 ? -5.032 13.603 5.713 1.00 85.06 87 GLN A C 1
ATOM 689 O O . GLN A 1 87 ? -6.191 13.184 5.791 1.00 85.06 87 GLN A O 1
ATOM 694 N N . ASP A 1 88 ? -3.975 12.787 5.750 1.00 88.94 88 ASP A N 1
ATOM 695 C CA . ASP A 1 88 ? -4.094 11.336 5.922 1.00 88.94 88 ASP A CA 1
ATOM 696 C C . ASP A 1 88 ? -4.549 11.010 7.354 1.00 88.94 88 ASP A C 1
ATOM 698 O O . ASP A 1 88 ? -5.418 10.158 7.537 1.00 88.94 88 ASP A O 1
ATOM 702 N N . TRP A 1 89 ? -4.030 11.727 8.364 1.00 88.75 89 TRP A N 1
ATOM 703 C CA . TRP A 1 89 ? -4.459 11.598 9.763 1.00 88.75 89 TRP A CA 1
ATOM 704 C C . TRP A 1 89 ? -5.938 11.936 9.937 1.00 88.75 89 TRP A C 1
ATOM 706 O O . TRP A 1 89 ? -6.669 11.173 10.563 1.00 88.75 89 TRP A O 1
ATOM 716 N N . GLU A 1 90 ? -6.400 13.036 9.339 1.00 85.44 90 GLU A N 1
ATOM 717 C CA . GLU A 1 90 ? -7.816 13.425 9.344 1.00 85.44 90 GLU A CA 1
ATOM 718 C C . GLU A 1 90 ? -8.695 12.361 8.660 1.00 85.44 90 GLU A C 1
ATOM 720 O O . GLU A 1 90 ? -9.763 12.013 9.165 1.00 85.44 90 GLU A O 1
ATOM 725 N N . THR A 1 91 ? -8.225 11.786 7.549 1.00 85.44 91 THR A N 1
ATOM 726 C CA . THR A 1 91 ? -8.936 10.709 6.837 1.00 85.44 91 THR A CA 1
ATOM 727 C C . THR A 1 91 ? -9.019 9.435 7.682 1.00 85.44 91 THR A C 1
ATOM 729 O O . THR A 1 91 ? -10.071 8.798 7.756 1.00 85.44 91 THR A O 1
ATOM 732 N N . MET A 1 92 ? -7.932 9.061 8.362 1.00 88.31 92 MET A N 1
ATOM 733 C CA . MET A 1 92 ? -7.936 7.916 9.275 1.00 88.31 92 MET A CA 1
ATOM 734 C C . MET A 1 92 ? -8.832 8.158 10.489 1.00 88.31 92 MET A C 1
ATOM 736 O O . MET A 1 92 ? -9.569 7.251 10.865 1.00 88.31 92 MET A O 1
ATOM 740 N N . ALA A 1 93 ? -8.850 9.370 11.050 1.00 87.88 93 ALA A N 1
ATOM 741 C CA . ALA A 1 93 ? -9.742 9.732 12.152 1.00 87.88 93 ALA A CA 1
ATOM 742 C C . ALA A 1 93 ? -11.218 9.538 11.784 1.00 87.88 93 ALA A C 1
ATOM 744 O O . ALA A 1 93 ? -11.976 8.956 12.557 1.00 87.88 93 ALA A O 1
ATOM 745 N N . GLN A 1 94 ? -11.615 9.922 10.570 1.00 84.06 94 GLN A N 1
ATOM 746 C CA . GLN A 1 94 ? -12.965 9.656 10.063 1.00 84.06 94 GLN A CA 1
ATOM 747 C C . GLN A 1 94 ? -13.250 8.156 9.923 1.00 84.06 94 GLN A C 1
ATOM 749 O O . GLN A 1 94 ? -14.335 7.700 10.281 1.00 84.06 94 GLN A O 1
ATOM 754 N N . GLY A 1 95 ? -12.277 7.374 9.444 1.00 85.06 95 GLY A N 1
ATOM 755 C CA . GLY A 1 95 ? -12.387 5.916 9.369 1.00 85.06 95 GLY A CA 1
ATOM 756 C C . GLY A 1 95 ? -12.551 5.258 10.744 1.00 85.06 95 GLY A C 1
ATOM 757 O O . GLY A 1 95 ? -13.388 4.366 10.904 1.00 85.06 95 GLY A O 1
ATOM 758 N N . VAL A 1 96 ? -11.806 5.722 11.752 1.00 89.44 96 VAL A N 1
ATOM 759 C CA . VAL A 1 96 ? -11.940 5.264 13.145 1.00 89.44 96 VAL A CA 1
ATOM 760 C C . VAL A 1 96 ? -13.306 5.643 13.705 1.00 89.44 96 VAL A C 1
ATOM 762 O O . VAL A 1 96 ? -13.999 4.779 14.237 1.00 89.44 96 VAL A O 1
ATOM 765 N N . TYR A 1 97 ? -13.744 6.889 13.520 1.00 86.88 97 TYR A N 1
ATOM 766 C CA . TYR A 1 97 ? -15.058 7.345 13.976 1.00 86.88 97 TYR A CA 1
ATOM 767 C C . TYR A 1 97 ? -16.195 6.505 13.378 1.00 86.88 97 TYR A C 1
ATOM 769 O O . TYR A 1 97 ? -17.056 5.998 14.097 1.00 86.88 97 TYR A O 1
ATOM 777 N N . ALA A 1 98 ? -16.154 6.276 12.063 1.00 83.12 98 ALA A N 1
ATOM 778 C CA . ALA A 1 98 ? -17.128 5.442 11.369 1.00 83.12 98 ALA A CA 1
ATOM 779 C C . ALA A 1 98 ? -17.145 3.997 11.884 1.00 83.12 98 ALA A C 1
ATOM 781 O O . ALA A 1 98 ? -18.208 3.401 12.066 1.00 83.12 98 ALA A O 1
ATOM 782 N N . THR A 1 99 ? -15.959 3.453 12.153 1.00 87.50 99 THR A N 1
ATOM 783 C CA . THR A 1 99 ? -15.783 2.111 12.708 1.00 87.50 99 THR A CA 1
ATOM 784 C C . THR A 1 99 ? -16.388 2.007 14.106 1.00 87.50 99 THR A C 1
ATOM 786 O O . THR A 1 99 ? -17.138 1.070 14.372 1.00 87.50 99 THR A O 1
ATOM 789 N N . VAL A 1 100 ? -16.127 2.981 14.982 1.00 89.38 100 VAL A N 1
ATOM 790 C CA . VAL A 1 100 ? -16.683 3.003 16.342 1.00 89.38 100 VAL A CA 1
ATOM 791 C C . VAL A 1 100 ? -18.205 3.075 16.310 1.00 89.38 100 VAL A C 1
ATOM 793 O O . VAL A 1 100 ? -18.842 2.220 16.917 1.00 89.38 100 VAL A O 1
ATOM 796 N N . ARG A 1 101 ? -18.803 3.979 15.523 1.00 87.12 101 ARG A N 1
ATOM 797 C CA . ARG A 1 101 ? -20.272 4.066 15.403 1.00 87.12 101 ARG A CA 1
ATOM 798 C C . ARG A 1 101 ? -20.907 2.767 14.914 1.00 87.12 101 ARG A C 1
ATOM 800 O O . ARG A 1 101 ? -21.966 2.364 15.392 1.00 87.12 101 ARG A O 1
ATOM 807 N N . MET A 1 102 ? -20.268 2.105 13.951 1.00 86.75 102 MET A N 1
ATOM 808 C CA . MET A 1 102 ? -20.717 0.802 13.468 1.00 86.75 102 MET A CA 1
ATOM 809 C C . MET A 1 102 ? -20.662 -0.249 14.587 1.00 86.75 102 MET A C 1
ATOM 811 O O . MET A 1 102 ? -21.631 -0.984 14.763 1.00 86.75 102 MET A O 1
ATOM 815 N N . PHE A 1 103 ? -19.579 -0.315 15.366 1.00 88.00 103 PHE A N 1
ATOM 816 C CA . PHE A 1 103 ? -19.482 -1.260 16.482 1.00 88.00 103 PHE A CA 1
ATOM 817 C C . PHE A 1 103 ? -20.417 -0.930 17.644 1.00 88.00 103 PHE A C 1
ATOM 819 O O . PHE A 1 103 ? -20.972 -1.855 18.219 1.00 88.00 103 PHE A O 1
ATOM 826 N N . GLU A 1 104 ? -20.669 0.340 17.954 1.00 89.75 104 GLU A N 1
ATOM 827 C CA . GLU A 1 104 ? -21.679 0.751 18.940 1.00 89.75 104 GLU A CA 1
ATOM 828 C C . GLU A 1 104 ? -23.083 0.319 18.506 1.00 89.75 104 GLU A C 1
ATOM 830 O O . GLU A 1 104 ? -23.855 -0.219 19.302 1.00 89.75 104 GLU A O 1
ATOM 835 N N . TYR A 1 105 ? -23.405 0.472 17.216 1.00 88.00 105 TYR A N 1
ATOM 836 C CA . TYR A 1 105 ? -24.647 -0.055 16.660 1.00 88.00 105 TYR A CA 1
ATOM 837 C C . TYR A 1 105 ? -24.720 -1.579 16.817 1.00 88.00 105 TYR A C 1
ATOM 839 O O . TYR A 1 105 ? -25.717 -2.089 17.328 1.00 88.00 105 TYR A O 1
ATOM 847 N N . LEU A 1 106 ? -23.669 -2.317 16.450 1.00 86.31 106 LEU A N 1
ATOM 848 C CA . LEU A 1 106 ? -23.612 -3.774 16.622 1.00 86.31 106 LEU A CA 1
ATOM 849 C C . LEU A 1 106 ? -23.697 -4.194 18.101 1.00 86.31 106 LEU A C 1
ATOM 851 O O . LEU A 1 106 ? -24.379 -5.168 18.421 1.00 86.31 106 LEU A O 1
ATOM 855 N N . GLN A 1 107 ? -23.077 -3.439 19.007 1.00 89.12 107 GLN A N 1
ATOM 856 C CA . GLN A 1 107 ? -23.136 -3.655 20.451 1.00 89.12 107 GLN A CA 1
ATOM 857 C C . GLN A 1 107 ? -24.564 -3.464 20.972 1.00 89.12 107 GLN A C 1
ATOM 859 O O . GLN A 1 107 ? -25.059 -4.304 21.719 1.00 89.12 107 GLN A O 1
ATOM 864 N N . SER A 1 108 ? -25.275 -2.422 20.518 1.00 91.56 108 SER A N 1
ATOM 865 C CA . SER A 1 108 ? -26.685 -2.179 20.878 1.00 91.56 108 SER A CA 1
ATOM 866 C C . SER A 1 108 ? -27.630 -3.301 20.423 1.00 91.56 108 SER A C 1
ATOM 868 O O . SER A 1 108 ? -28.728 -3.458 20.954 1.00 91.56 108 SER A O 1
ATOM 870 N N . ARG A 1 109 ? -27.194 -4.100 19.441 1.00 92.38 109 ARG A N 1
ATOM 871 C CA . ARG A 1 109 ? -27.887 -5.292 18.937 1.00 92.38 109 ARG A CA 1
ATOM 872 C C . ARG A 1 109 ? -27.418 -6.590 19.601 1.00 92.38 109 ARG A C 1
ATOM 874 O O . ARG A 1 109 ? -27.906 -7.650 19.225 1.00 92.38 109 ARG A O 1
ATOM 881 N N . GLY A 1 110 ? -26.477 -6.522 20.544 1.00 88.56 110 GLY A N 1
ATOM 882 C CA . GLY A 1 110 ? -25.899 -7.690 21.210 1.00 88.56 110 GLY A CA 1
ATOM 883 C C . GLY A 1 110 ? -24.984 -8.538 20.319 1.00 88.56 110 GLY A C 1
ATOM 884 O O . GLY A 1 110 ? -24.749 -9.697 20.636 1.00 88.56 110 GLY A O 1
ATOM 885 N N . VAL A 1 111 ? -24.489 -7.994 19.199 1.00 85.81 111 VAL A N 1
ATOM 886 C CA . VAL A 1 111 ? -23.642 -8.731 18.238 1.00 85.81 111 VAL A CA 1
ATOM 887 C C . VAL A 1 111 ? -22.171 -8.734 18.660 1.00 85.81 111 VAL A C 1
ATOM 889 O O . VAL A 1 111 ? -21.452 -9.692 18.391 1.00 85.81 111 VAL A O 1
ATOM 892 N N . VAL A 1 112 ? -21.712 -7.666 19.314 1.00 87.19 112 VAL A N 1
ATOM 893 C CA . VAL A 1 112 ? -20.338 -7.531 19.819 1.00 87.19 112 VAL A CA 1
ATOM 894 C C . VAL A 1 112 ? -20.340 -7.081 21.277 1.00 87.19 112 VAL A C 1
ATOM 896 O O . VAL A 1 112 ? -21.309 -6.490 21.755 1.00 87.19 112 VAL A O 1
ATOM 899 N N . GLY A 1 113 ? -19.239 -7.362 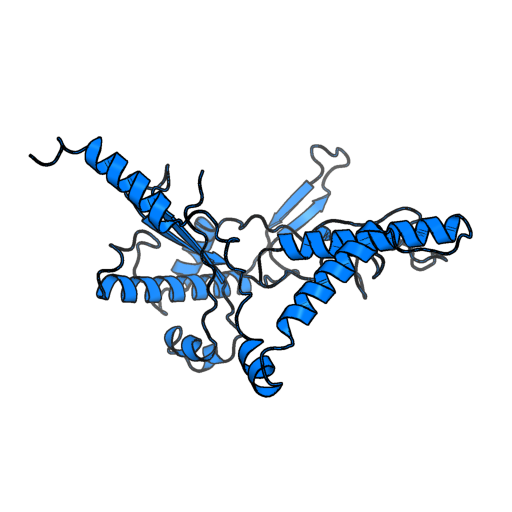21.975 1.00 87.62 113 GLY A N 1
ATOM 900 C CA . GLY A 1 113 ? -19.012 -6.921 23.348 1.00 87.62 113 GLY A CA 1
ATOM 901 C C . GLY A 1 113 ? -18.631 -5.441 23.466 1.00 87.62 113 GLY A C 1
ATOM 902 O O . GLY A 1 113 ? -18.823 -4.637 22.554 1.00 87.62 113 GLY A O 1
ATOM 903 N N . LYS A 1 114 ? -18.076 -5.076 24.625 1.00 90.56 114 LYS A N 1
ATOM 904 C CA . LYS A 1 114 ? -17.593 -3.718 24.899 1.00 90.56 114 LYS A CA 1
ATOM 905 C C . LYS A 1 114 ? -16.425 -3.357 23.973 1.00 90.56 114 LYS A C 1
ATOM 907 O O . LYS A 1 114 ? -15.516 -4.160 23.780 1.00 90.56 114 LYS A O 1
ATOM 912 N N . ARG A 1 115 ? -16.418 -2.118 23.471 1.00 91.62 115 ARG A N 1
ATOM 913 C CA . ARG A 1 115 ? -15.252 -1.526 22.800 1.00 91.62 115 ARG A CA 1
ATOM 914 C C . ARG A 1 115 ? -14.038 -1.520 23.735 1.00 91.62 115 ARG A C 1
ATOM 916 O O . ARG A 1 115 ? -14.147 -1.105 24.889 1.00 91.62 115 ARG A O 1
ATOM 923 N N . LEU A 1 116 ? -12.897 -1.961 23.211 1.00 90.19 116 LEU A N 1
ATOM 924 C CA . LEU A 1 116 ? -11.610 -1.909 23.908 1.00 90.19 116 LEU A CA 1
ATOM 925 C C . LEU A 1 116 ? -10.835 -0.648 23.525 1.00 90.19 116 LEU A C 1
ATOM 927 O O . LEU A 1 116 ? -10.453 0.115 24.403 1.00 90.19 116 LEU A O 1
ATOM 931 N N . GLU A 1 117 ? -10.670 -0.415 22.219 1.00 90.06 117 GLU A N 1
ATOM 932 C CA . GLU A 1 117 ? -9.868 0.682 21.676 1.00 90.06 117 GLU A CA 1
ATOM 933 C C . GLU A 1 117 ? -10.573 1.416 20.510 1.00 90.06 117 GLU A C 1
ATOM 935 O O . GLU A 1 117 ? -11.304 0.780 19.741 1.00 90.06 117 GLU A O 1
ATOM 940 N N . PRO A 1 118 ? -10.362 2.739 20.348 1.00 91.88 118 PRO A N 1
ATOM 941 C CA . PRO A 1 118 ? -9.872 3.646 21.393 1.00 91.88 118 PRO A CA 1
ATOM 942 C C . PRO A 1 118 ? -10.731 3.505 22.661 1.00 91.88 118 PRO A C 1
ATOM 944 O O . PRO A 1 118 ? -11.888 3.108 22.551 1.00 91.88 118 PRO A O 1
ATOM 947 N N . SER A 1 119 ? -10.208 3.758 23.857 1.00 89.00 119 SER A N 1
ATOM 948 C CA . SER A 1 119 ? -10.976 3.548 25.103 1.00 89.00 119 SER A CA 1
ATOM 949 C C . SER A 1 119 ? -11.798 4.765 25.554 1.00 89.00 119 SER A C 1
ATOM 951 O O . SER A 1 119 ? -12.718 4.621 26.358 1.00 89.00 119 SER A O 1
ATOM 953 N N . PHE A 1 120 ? -11.504 5.951 25.016 1.00 90.62 120 PHE A N 1
ATOM 954 C CA . PHE A 1 120 ? -12.190 7.209 25.327 1.00 90.62 120 PHE A CA 1
ATOM 955 C C . PHE A 1 120 ? -13.419 7.444 24.437 1.00 90.62 120 PHE A C 1
ATOM 957 O O . PHE A 1 120 ? -13.555 6.848 23.362 1.00 90.62 120 PHE A O 1
ATOM 964 N N . ASP A 1 121 ? -14.332 8.312 24.870 1.00 89.69 121 ASP A N 1
ATOM 965 C CA . ASP A 1 121 ? -15.528 8.662 24.099 1.00 89.69 121 ASP A CA 1
ATOM 966 C C . ASP A 1 121 ? -15.172 9.553 22.908 1.00 89.69 121 ASP A C 1
ATOM 968 O O . ASP A 1 121 ? -14.504 10.580 23.047 1.00 89.69 121 ASP A O 1
ATOM 972 N N . LEU A 1 122 ? -15.616 9.153 21.716 1.00 85.56 122 LEU A N 1
ATOM 973 C CA . LEU A 1 122 ? -15.372 9.918 20.499 1.00 85.56 122 LEU A CA 1
ATOM 974 C C . LEU A 1 122 ? -16.454 10.978 20.308 1.00 85.56 122 LEU A C 1
ATOM 976 O O . LEU A 1 122 ? -17.647 10.683 20.282 1.00 85.56 122 LEU A O 1
ATOM 980 N N . SER A 1 123 ? -16.028 12.214 20.090 1.00 82.19 123 SER A N 1
ATOM 981 C CA . SER A 1 123 ? -16.890 13.357 19.816 1.00 82.19 123 SER A CA 1
ATOM 982 C C . SER A 1 123 ? -16.254 14.268 18.759 1.00 82.19 123 SER A C 1
ATOM 984 O O . SER A 1 123 ? -15.031 14.311 18.620 1.00 82.19 123 SER A O 1
ATOM 986 N N . PRO A 1 124 ? -17.045 15.070 18.030 1.00 75.62 124 PRO A N 1
ATOM 987 C CA . PRO A 1 124 ? -16.482 16.113 17.172 1.00 75.62 124 PRO A CA 1
ATOM 988 C C . PRO A 1 124 ? -15.572 17.090 17.937 1.00 75.62 124 PRO A C 1
ATOM 990 O O . PRO A 1 124 ? -14.623 17.622 17.371 1.00 75.62 124 PRO A O 1
ATOM 993 N N . SER A 1 125 ? -15.830 17.298 19.233 1.00 79.75 125 SER A N 1
ATOM 994 C CA . SER A 1 125 ? -15.062 18.194 20.104 1.00 79.75 125 SER A CA 1
ATOM 995 C C . SER A 1 125 ? -13.688 17.673 20.540 1.00 79.75 125 SER A C 1
ATOM 997 O O . SER A 1 125 ? -12.909 18.464 21.060 1.00 79.75 125 SER A O 1
ATOM 999 N N . ASN A 1 126 ? -13.361 16.391 20.334 1.00 84.94 126 ASN A N 1
ATOM 1000 C CA . ASN A 1 126 ? -12.045 15.821 20.665 1.00 84.94 126 ASN A CA 1
ATOM 1001 C C . ASN A 1 126 ? -11.344 15.175 19.458 1.00 84.94 126 ASN A C 1
ATOM 1003 O O . ASN A 1 126 ? -10.579 14.220 19.592 1.00 84.94 126 ASN A O 1
ATOM 1007 N N . SER A 1 127 ? -11.549 15.726 18.258 1.00 83.44 127 SER A N 1
ATOM 1008 C CA . SER A 1 127 ? -10.896 15.239 17.035 1.00 83.44 127 SER A CA 1
ATOM 1009 C C . SER A 1 127 ? -9.363 15.255 17.104 1.00 83.44 127 SER A C 1
ATOM 1011 O O . SER A 1 127 ? -8.712 14.405 16.503 1.00 83.44 127 SER A O 1
ATOM 1013 N N . GLU A 1 128 ? -8.773 16.208 17.830 1.00 88.12 128 GLU A N 1
ATOM 1014 C CA . GLU A 1 128 ? -7.316 16.313 18.003 1.00 88.12 128 GLU A CA 1
ATOM 1015 C C . GLU A 1 128 ? -6.752 15.192 18.883 1.00 88.12 128 GLU A C 1
ATOM 1017 O O . GLU A 1 128 ? -5.708 14.628 18.560 1.00 88.12 128 GLU A O 1
ATOM 1022 N N . GLU A 1 129 ? -7.473 14.816 19.943 1.00 91.56 129 GLU A N 1
ATOM 1023 C CA . GLU A 1 129 ? -7.134 13.677 20.803 1.00 91.56 129 GLU A CA 1
ATOM 1024 C C . GLU A 1 129 ? -7.151 12.372 19.999 1.00 91.56 129 GLU A C 1
ATOM 1026 O O . GLU A 1 129 ? -6.216 11.576 20.079 1.00 91.56 129 GLU A O 1
ATOM 1031 N N . LEU A 1 130 ? -8.153 12.198 19.130 1.00 90.50 130 LEU A N 1
ATOM 1032 C CA . LEU A 1 130 ? -8.218 11.056 18.221 1.00 90.50 130 LEU A CA 1
ATOM 1033 C C . LEU A 1 130 ? -7.044 11.026 17.235 1.00 90.50 130 LEU A C 1
ATOM 1035 O O . LEU A 1 130 ? -6.445 9.972 17.030 1.00 90.50 130 LEU A O 1
ATOM 1039 N N . VAL A 1 131 ? -6.679 12.163 16.640 1.00 90.81 131 VAL A N 1
ATOM 1040 C CA . VAL A 1 131 ? -5.508 12.239 15.750 1.00 90.81 131 VAL A CA 1
ATOM 1041 C C . VAL A 1 131 ? -4.221 11.888 16.498 1.00 90.81 131 VAL A C 1
ATOM 1043 O O . VAL A 1 131 ? -3.383 11.166 15.953 1.00 90.81 131 VAL A O 1
ATOM 1046 N N . GLN A 1 132 ? -4.061 12.349 17.7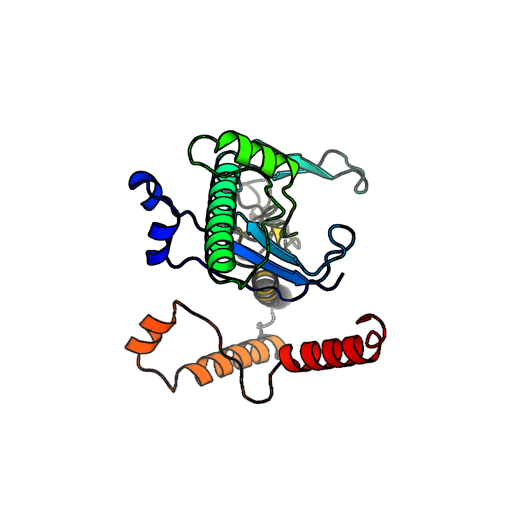39 1.00 91.00 132 GLN A N 1
ATOM 1047 C CA . GLN A 1 132 ? -2.899 12.008 18.554 1.00 91.00 132 GLN A CA 1
ATOM 1048 C C . GLN A 1 132 ? -2.861 10.511 18.889 1.00 91.00 132 GLN A C 1
ATOM 1050 O O . GLN A 1 132 ? -1.831 9.872 18.678 1.00 91.00 132 GLN A O 1
ATOM 1055 N N . TRP A 1 133 ? -3.991 9.926 19.295 1.00 93.06 133 TRP A N 1
ATOM 1056 C CA . TRP A 1 133 ? -4.098 8.484 19.529 1.00 93.06 133 TRP A CA 1
ATOM 1057 C C . TRP A 1 133 ? -3.742 7.681 18.270 1.00 93.06 133 TRP A C 1
ATOM 1059 O O . TRP A 1 133 ? -2.991 6.710 18.350 1.00 93.06 133 TRP A O 1
ATOM 1069 N N . ILE A 1 134 ? -4.197 8.110 17.085 1.00 91.94 134 ILE A N 1
ATOM 1070 C CA . ILE A 1 134 ? -3.835 7.468 15.810 1.00 91.94 134 ILE A CA 1
ATOM 1071 C C . ILE A 1 134 ? -2.327 7.548 15.572 1.00 91.94 134 ILE A C 1
ATOM 1073 O O . ILE A 1 134 ? -1.717 6.554 15.193 1.00 91.94 134 ILE A O 1
ATOM 1077 N N . ARG A 1 135 ? -1.688 8.696 15.812 1.00 89.50 135 ARG A N 1
ATOM 1078 C CA . ARG A 1 135 ? -0.233 8.833 15.633 1.00 89.50 135 ARG A CA 1
ATOM 1079 C C . ARG A 1 135 ? 0.551 7.848 16.500 1.00 89.50 135 ARG A C 1
ATOM 1081 O O . ARG A 1 135 ? 1.559 7.324 16.036 1.00 89.50 135 ARG A O 1
ATOM 1088 N N . GLU A 1 136 ? 0.063 7.556 17.699 1.00 89.62 136 GLU A N 1
ATOM 1089 C CA . GLU A 1 136 ? 0.700 6.638 18.649 1.00 89.62 136 GLU A CA 1
ATOM 1090 C C . GLU A 1 136 ? 0.382 5.158 18.386 1.00 89.62 136 GLU A C 1
ATOM 1092 O O . GLU A 1 136 ? 1.201 4.300 18.708 1.00 89.62 136 GLU A O 1
ATOM 1097 N N . ASN A 1 137 ? -0.769 4.855 17.775 1.00 89.31 137 ASN A N 1
ATOM 1098 C CA . ASN A 1 137 ? -1.279 3.483 17.640 1.00 89.31 137 ASN A CA 1
ATOM 1099 C C . ASN A 1 137 ? -1.384 2.980 16.191 1.00 89.31 137 ASN A C 1
ATOM 1101 O O . ASN A 1 137 ? -1.691 1.807 15.965 1.00 89.31 137 ASN A O 1
ATOM 1105 N N . HIS A 1 138 ? -1.152 3.831 15.187 1.00 89.12 138 HIS A N 1
ATOM 1106 C CA . HIS A 1 138 ? -1.178 3.396 13.795 1.00 89.12 138 HIS A CA 1
ATOM 1107 C C . HIS A 1 138 ? -0.022 2.444 13.484 1.00 89.12 138 HIS A C 1
ATOM 1109 O O . HIS A 1 138 ? 1.070 2.501 14.048 1.00 89.12 138 HIS A O 1
ATOM 1115 N N . PHE A 1 139 ? -0.260 1.593 12.498 1.00 87.62 139 PHE A N 1
ATOM 1116 C CA . PHE A 1 139 ? 0.746 0.732 11.907 1.00 87.62 139 PHE A CA 1
ATOM 1117 C C . PHE A 1 139 ? 0.507 0.644 10.401 1.00 87.62 139 PHE A C 1
ATOM 1119 O O . PHE A 1 139 ? -0.484 1.144 9.864 1.00 87.62 139 PHE A O 1
ATOM 1126 N N . THR A 1 140 ? 1.444 0.025 9.691 1.00 85.56 140 THR A N 1
ATOM 1127 C CA . THR A 1 140 ? 1.342 -0.136 8.242 1.00 85.56 140 THR A CA 1
ATOM 1128 C C . THR A 1 140 ? 0.544 -1.383 7.878 1.00 85.56 140 THR A C 1
ATOM 1130 O O . THR A 1 140 ? 0.744 -2.452 8.444 1.00 85.56 140 THR A O 1
ATOM 1133 N N . VAL A 1 141 ? -0.285 -1.281 6.840 1.00 86.81 141 VAL A N 1
ATOM 1134 C CA . VAL A 1 141 ? -0.874 -2.445 6.151 1.00 86.81 141 VAL A CA 1
ATOM 1135 C C . VAL A 1 141 ? 0.132 -3.130 5.209 1.00 86.81 141 VAL A C 1
ATOM 1137 O O . VAL A 1 141 ? -0.238 -3.961 4.392 1.00 86.81 141 VAL A O 1
ATOM 1140 N N . PHE A 1 142 ? 1.418 -2.772 5.314 1.00 88.81 142 PHE A N 1
ATOM 1141 C CA . PHE A 1 142 ? 2.555 -3.351 4.594 1.00 88.81 142 PHE A CA 1
ATOM 1142 C C . PHE A 1 142 ? 2.526 -3.161 3.068 1.00 88.81 142 PHE A C 1
ATOM 1144 O O . PHE A 1 142 ? 3.152 -3.912 2.323 1.00 88.81 142 PHE A O 1
ATOM 1151 N N . HIS A 1 143 ? 1.860 -2.108 2.587 1.00 91.81 143 HIS A N 1
ATOM 1152 C CA . HIS A 1 143 ? 1.710 -1.804 1.159 1.00 91.81 143 HIS A CA 1
ATOM 1153 C C . HIS A 1 143 ? 2.648 -0.677 0.677 1.00 91.81 143 HIS A C 1
ATOM 1155 O O . HIS A 1 143 ? 2.200 0.343 0.160 1.00 91.81 143 HIS A O 1
ATOM 1161 N N . TRP A 1 144 ? 3.964 -0.844 0.838 1.00 91.19 144 TRP A N 1
ATOM 1162 C CA . TRP A 1 144 ? 4.956 0.125 0.348 1.00 91.19 144 TRP A CA 1
ATOM 1163 C C . TRP A 1 144 ? 5.060 0.098 -1.186 1.00 91.19 144 TRP A C 1
ATOM 1165 O O . TRP A 1 144 ? 5.350 -0.947 -1.772 1.00 91.19 144 TRP A O 1
ATOM 1175 N N . ALA A 1 145 ? 4.855 1.240 -1.847 1.00 91.50 145 ALA A N 1
ATOM 1176 C CA . ALA A 1 145 ? 4.835 1.332 -3.309 1.00 91.50 145 ALA A CA 1
ATOM 1177 C C . ALA A 1 145 ? 5.196 2.741 -3.813 1.00 91.50 145 ALA A C 1
ATOM 1179 O O . ALA A 1 145 ? 5.507 3.636 -3.030 1.00 91.50 145 ALA A O 1
ATOM 1180 N N . CYS A 1 146 ? 5.129 2.941 -5.132 1.00 90.81 146 CYS A N 1
ATOM 1181 C CA . CYS A 1 146 ? 5.181 4.258 -5.778 1.00 90.81 146 CYS A CA 1
ATOM 1182 C C . CYS A 1 146 ? 6.507 5.041 -5.645 1.00 90.81 146 CYS A C 1
ATOM 1184 O O . CYS A 1 146 ? 6.548 6.240 -5.919 1.00 90.81 146 CYS A O 1
ATOM 1186 N N . THR A 1 147 ? 7.608 4.396 -5.250 1.00 91.62 147 THR A N 1
ATOM 1187 C CA . THR A 1 147 ? 8.919 5.048 -5.048 1.00 91.62 147 THR A CA 1
ATOM 1188 C C . THR A 1 147 ? 9.712 5.276 -6.340 1.00 91.62 147 THR A C 1
ATOM 1190 O O . THR A 1 147 ? 10.590 6.136 -6.384 1.00 91.62 147 THR A O 1
ATOM 1193 N N . CYS A 1 148 ? 9.398 4.543 -7.409 1.00 92.56 148 CYS A N 1
ATOM 1194 C CA . CYS A 1 148 ? 10.013 4.654 -8.732 1.00 92.56 148 CYS A CA 1
ATOM 1195 C C . CYS A 1 148 ? 8.938 4.635 -9.827 1.00 92.56 148 CYS A C 1
ATOM 1197 O O . CYS A 1 148 ? 8.995 3.817 -10.746 1.00 92.56 148 CYS A O 1
ATOM 1199 N N . LYS A 1 149 ? 7.947 5.526 -9.694 1.00 90.00 149 LYS A N 1
ATOM 1200 C CA . LYS A 1 149 ? 6.737 5.585 -10.528 1.00 90.00 149 LYS A CA 1
ATOM 1201 C C . LYS A 1 149 ? 7.042 5.435 -12.018 1.00 90.00 149 LYS A C 1
ATOM 1203 O O . LYS A 1 149 ? 7.938 6.108 -12.537 1.00 90.00 149 LYS A O 1
ATOM 1208 N N . ALA A 1 150 ? 6.266 4.596 -12.697 1.00 87.00 150 ALA A N 1
ATOM 1209 C CA . ALA A 1 150 ? 6.177 4.575 -14.149 1.00 87.00 150 ALA A CA 1
ATOM 1210 C C . ALA A 1 150 ? 5.137 5.597 -14.624 1.00 87.00 150 ALA A C 1
ATOM 1212 O O . ALA A 1 150 ? 4.111 5.793 -13.974 1.00 87.00 150 ALA A O 1
ATOM 1213 N N . GLY A 1 151 ? 5.382 6.248 -15.759 1.00 84.50 151 GLY A N 1
ATOM 1214 C CA . GLY A 1 151 ? 4.405 7.155 -16.359 1.00 84.50 151 GLY A CA 1
ATOM 1215 C C . GLY A 1 151 ? 5.033 8.329 -17.093 1.00 84.50 151 GLY A C 1
ATOM 1216 O O . GLY A 1 151 ? 6.158 8.254 -17.592 1.00 84.50 151 GLY A O 1
ATOM 1217 N N . VAL A 1 152 ? 4.280 9.421 -17.182 1.00 76.06 152 VAL A N 1
ATOM 1218 C CA . VAL A 1 152 ? 4.704 10.692 -17.789 1.00 76.06 152 VAL A CA 1
ATOM 1219 C C . VAL A 1 152 ? 5.233 11.664 -16.724 1.00 76.06 152 VAL A C 1
ATOM 1221 O O . VAL A 1 152 ? 5.042 11.435 -15.537 1.00 76.06 152 VAL A O 1
ATOM 1224 N N . ASN A 1 153 ? 5.881 12.755 -17.153 1.00 67.88 153 ASN A N 1
ATOM 1225 C CA . ASN A 1 153 ? 6.179 13.948 -16.339 1.00 67.88 153 ASN A CA 1
ATOM 1226 C C . ASN A 1 153 ? 6.867 13.690 -14.981 1.00 67.88 153 ASN A C 1
ATOM 1228 O O . ASN A 1 153 ? 6.223 13.661 -13.938 1.00 67.88 153 ASN A O 1
ATOM 1232 N N . GLY A 1 154 ? 8.198 13.561 -14.976 1.00 72.00 154 GLY A N 1
ATOM 1233 C CA . GLY A 1 154 ? 8.979 13.415 -13.735 1.00 72.00 154 GLY A CA 1
ATOM 1234 C C . GLY A 1 154 ? 8.939 12.016 -13.103 1.00 72.00 154 GLY A C 1
ATOM 1235 O O . GLY A 1 154 ? 9.562 11.798 -12.068 1.00 72.00 154 GLY A O 1
ATOM 1236 N N . ALA A 1 155 ? 8.247 11.063 -13.734 1.00 86.38 155 ALA A N 1
ATOM 1237 C CA . ALA A 1 155 ? 8.302 9.641 -13.406 1.00 86.38 155 ALA A CA 1
ATOM 1238 C C . ALA A 1 155 ? 9.726 9.071 -13.569 1.00 86.38 155 ALA A C 1
ATOM 1240 O O . ALA A 1 155 ? 10.467 9.489 -14.457 1.00 86.38 155 ALA A O 1
ATOM 1241 N N . VAL A 1 156 ? 10.098 8.089 -12.744 1.00 92.94 156 VAL A N 1
ATOM 1242 C CA . VAL A 1 156 ? 11.418 7.429 -12.802 1.00 92.94 156 VAL A CA 1
ATOM 1243 C C . VAL A 1 156 ? 11.493 6.453 -13.975 1.00 92.94 156 VAL A C 1
ATOM 1245 O O . VAL A 1 156 ? 12.540 6.323 -14.610 1.00 92.94 156 VAL A O 1
ATOM 1248 N N . ALA A 1 157 ? 10.382 5.785 -14.281 1.00 90.81 157 ALA A N 1
ATOM 1249 C CA . ALA A 1 157 ? 10.260 4.874 -15.408 1.00 90.81 157 ALA A CA 1
ATOM 1250 C C . ALA A 1 157 ? 9.260 5.396 -16.452 1.00 90.81 157 ALA A C 1
ATOM 1252 O O . ALA A 1 157 ? 8.378 6.207 -16.157 1.00 90.81 157 ALA A O 1
ATOM 1253 N N . ASP A 1 158 ? 9.400 4.951 -17.697 1.00 87.81 158 ASP A N 1
ATOM 1254 C CA . ASP A 1 158 ? 8.410 5.203 -18.746 1.00 87.81 158 ASP A CA 1
ATOM 1255 C C . ASP A 1 158 ? 7.269 4.167 -18.751 1.00 87.81 158 ASP A C 1
ATOM 1257 O O . ASP A 1 158 ? 7.203 3.287 -17.894 1.00 87.81 158 ASP A O 1
ATOM 1261 N N . ALA A 1 159 ? 6.356 4.273 -19.722 1.00 85.50 159 ALA A N 1
ATOM 1262 C CA . ALA A 1 159 ? 5.215 3.362 -19.866 1.00 85.50 159 ALA A CA 1
ATOM 1263 C C . ALA A 1 159 ? 5.608 1.903 -20.188 1.00 85.50 159 ALA A C 1
ATOM 1265 O O . ALA A 1 159 ? 4.782 1.010 -20.048 1.00 85.50 159 ALA A O 1
ATOM 1266 N N . HIS A 1 160 ? 6.862 1.659 -20.583 1.00 84.75 160 HIS A N 1
ATOM 1267 C CA . HIS A 1 160 ? 7.433 0.333 -20.842 1.00 84.75 160 HIS A CA 1
ATOM 1268 C C . HIS A 1 160 ? 8.337 -0.133 -19.690 1.00 84.75 160 HIS A C 1
ATOM 1270 O O . HIS A 1 160 ? 9.186 -1.017 -19.861 1.00 84.75 160 HIS A O 1
ATOM 1276 N N . PHE A 1 161 ? 8.181 0.488 -18.516 1.00 88.56 161 PHE A N 1
ATOM 1277 C CA . PHE A 1 161 ? 8.923 0.201 -17.291 1.00 88.56 161 PHE A CA 1
ATOM 1278 C C . PHE A 1 161 ? 10.430 0.462 -17.389 1.00 88.56 161 PHE A C 1
ATOM 1280 O O . PHE A 1 161 ? 11.182 0.034 -16.512 1.00 88.56 161 PHE A O 1
ATOM 1287 N N . ARG A 1 162 ? 10.901 1.149 -18.437 1.00 90.62 162 ARG A N 1
ATOM 1288 C CA . ARG A 1 162 ? 12.323 1.443 -18.650 1.00 90.62 162 ARG A CA 1
ATOM 1289 C C . ARG A 1 162 ? 12.723 2.623 -17.789 1.00 90.62 162 ARG A C 1
ATOM 1291 O O . ARG A 1 162 ? 12.023 3.634 -17.770 1.00 90.62 162 ARG A O 1
ATOM 1298 N N . VAL A 1 163 ? 13.852 2.507 -17.095 1.00 94.81 163 VAL A N 1
ATOM 1299 C CA . VAL A 1 163 ? 14.364 3.609 -16.272 1.00 94.81 163 VAL A CA 1
ATOM 1300 C C . VAL A 1 163 ? 14.751 4.764 -17.183 1.00 94.81 163 VAL A C 1
ATOM 1302 O O . VAL A 1 163 ? 15.496 4.577 -18.144 1.00 94.81 163 VAL A O 1
ATOM 1305 N N . ARG A 1 164 ? 14.236 5.958 -16.897 1.00 92.69 164 ARG A N 1
ATOM 1306 C CA . ARG A 1 164 ? 14.559 7.159 -17.665 1.00 92.69 164 ARG A CA 1
ATOM 1307 C C . ARG A 1 164 ? 16.005 7.560 -17.431 1.00 92.69 164 ARG A C 1
ATOM 1309 O O . ARG A 1 164 ? 16.531 7.451 -16.325 1.00 92.69 164 ARG A O 1
ATOM 1316 N N . HIS A 1 165 ? 16.646 8.035 -18.487 1.00 94.19 165 HIS A N 1
ATOM 1317 C CA . HIS A 1 165 ? 17.998 8.547 -18.376 1.00 94.19 165 HIS A CA 1
ATOM 1318 C C . HIS A 1 165 ? 17.964 9.919 -17.675 1.00 94.19 165 HIS A C 1
ATOM 1320 O O . HIS A 1 165 ? 17.128 10.749 -18.031 1.00 94.19 165 HIS A O 1
ATOM 1326 N N . PRO A 1 166 ? 18.858 10.199 -16.708 1.00 87.75 166 PRO A N 1
ATOM 1327 C CA . PRO A 1 166 ? 18.845 11.470 -15.979 1.00 87.75 166 PRO A CA 1
ATOM 1328 C C . PRO A 1 166 ? 19.209 12.669 -16.866 1.00 87.75 166 PRO A C 1
ATOM 1330 O O . PRO A 1 166 ? 18.753 13.781 -16.619 1.00 87.75 166 PRO A O 1
ATOM 1333 N N . SER A 1 167 ? 20.022 12.453 -17.908 1.00 88.62 167 SER A N 1
ATOM 1334 C CA . SER A 1 167 ? 20.320 13.494 -18.898 1.00 88.62 167 SER A CA 1
ATOM 1335 C C . SER A 1 167 ? 19.195 13.625 -19.935 1.00 88.62 167 SER A C 1
ATOM 1337 O O . SER A 1 167 ? 18.946 12.641 -20.643 1.00 88.62 167 SER A O 1
ATOM 1339 N N . PRO A 1 168 ? 18.600 14.822 -20.118 1.00 81.00 168 PRO A N 1
ATOM 1340 C CA . PRO A 1 168 ? 17.590 15.078 -21.148 1.00 81.00 168 PRO A CA 1
ATOM 1341 C C . PRO A 1 168 ? 18.163 15.040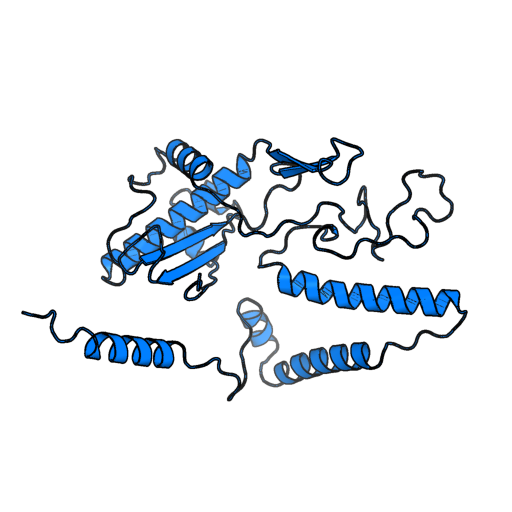 -22.572 1.00 81.00 168 PRO A C 1
ATOM 1343 O O . PRO A 1 168 ? 17.406 14.982 -23.532 1.00 81.00 168 PRO A O 1
ATOM 1346 N N . THR A 1 169 ? 19.492 15.058 -22.721 1.00 86.00 169 THR A N 1
ATOM 1347 C CA . THR A 1 169 ? 20.178 14.957 -24.019 1.00 86.00 169 THR A CA 1
ATOM 1348 C C . THR A 1 169 ? 20.466 13.518 -24.442 1.00 86.00 169 THR A C 1
ATOM 1350 O O . THR A 1 169 ? 21.070 13.304 -25.492 1.00 86.00 169 THR A O 1
ATOM 1353 N N . SER A 1 170 ? 20.074 12.523 -23.637 1.00 85.62 170 SER A N 1
ATOM 1354 C CA . SER A 1 170 ? 20.234 11.122 -24.023 1.00 85.62 170 SER A CA 1
ATOM 1355 C C . SER A 1 170 ? 19.407 10.830 -25.280 1.00 85.62 170 SER A C 1
ATOM 1357 O O . SER A 1 170 ? 18.196 11.055 -25.251 1.00 85.62 170 SER A O 1
ATOM 1359 N N . PRO A 1 171 ? 20.014 10.297 -26.357 1.00 80.94 171 PRO A N 1
ATOM 1360 C CA . PRO A 1 171 ? 19.310 10.043 -27.613 1.00 80.94 171 PRO A CA 1
ATOM 1361 C C . PRO A 1 171 ? 18.165 9.034 -27.454 1.00 80.94 171 PRO A C 1
ATOM 1363 O O . PRO A 1 171 ? 17.161 9.133 -28.152 1.00 80.94 171 PRO A O 1
ATOM 1366 N N . GLU A 1 172 ? 18.285 8.091 -26.515 1.00 83.00 172 GLU A N 1
ATOM 1367 C CA . GLU A 1 172 ? 17.237 7.105 -26.224 1.00 83.00 172 GLU A CA 1
ATOM 1368 C C . GLU A 1 172 ? 16.273 7.563 -25.116 1.00 83.00 172 GLU A C 1
ATOM 1370 O O . GLU A 1 172 ? 15.202 6.983 -24.947 1.00 83.00 172 GLU A O 1
ATOM 1375 N N . GLY A 1 173 ? 16.647 8.571 -24.318 1.00 89.81 173 GLY A N 1
ATOM 1376 C CA . GLY A 1 173 ? 15.866 9.049 -23.167 1.00 89.81 173 GLY A CA 1
ATOM 1377 C C . GLY A 1 173 ? 15.719 8.045 -22.009 1.00 89.81 173 GLY A C 1
ATOM 1378 O O . GLY A 1 173 ? 15.117 8.370 -20.982 1.00 89.81 173 GLY A O 1
ATOM 1379 N N . VAL A 1 174 ? 16.281 6.840 -22.134 1.00 91.69 174 VAL A N 1
ATOM 1380 C CA . VAL A 1 174 ? 16.211 5.741 -21.157 1.00 91.69 174 VAL A CA 1
ATOM 1381 C C . VAL A 1 174 ? 17.587 5.124 -20.909 1.00 91.69 174 VAL A C 1
ATOM 1383 O O . VAL A 1 174 ? 18.516 5.297 -21.695 1.00 91.69 174 VAL A O 1
ATOM 1386 N N . VAL A 1 175 ? 17.733 4.415 -19.792 1.00 93.12 175 VAL A N 1
ATOM 1387 C CA . VAL A 1 175 ? 18.915 3.613 -19.472 1.00 93.12 175 VAL A CA 1
ATOM 1388 C C . VAL A 1 175 ? 18.771 2.245 -20.132 1.00 93.12 175 VAL A C 1
ATOM 1390 O O . VAL A 1 175 ? 17.818 1.502 -19.874 1.00 93.12 175 VAL A O 1
ATOM 1393 N N . ALA A 1 176 ? 19.736 1.891 -20.978 1.00 87.88 176 ALA A N 1
ATOM 1394 C CA . ALA A 1 176 ? 19.736 0.610 -21.666 1.00 87.88 176 ALA A CA 1
ATOM 1395 C C . ALA A 1 176 ? 19.726 -0.559 -20.667 1.00 87.88 176 ALA A C 1
ATOM 1397 O O . ALA A 1 176 ? 20.481 -0.581 -19.699 1.00 87.88 176 ALA A O 1
ATOM 1398 N N . ASN A 1 177 ? 18.894 -1.568 -20.942 1.00 88.31 177 ASN A N 1
ATOM 1399 C CA . ASN A 1 177 ? 18.789 -2.804 -20.151 1.00 88.31 177 ASN A CA 1
ATOM 1400 C C . ASN A 1 177 ? 18.315 -2.648 -18.698 1.00 88.31 177 ASN A C 1
ATOM 1402 O O . ASN A 1 177 ? 18.376 -3.628 -17.961 1.00 88.31 177 ASN A O 1
ATOM 1406 N N . LEU A 1 178 ? 17.798 -1.486 -18.292 1.00 93.56 178 LEU A N 1
ATOM 1407 C CA . LEU A 1 178 ? 17.348 -1.265 -16.919 1.00 93.56 178 LEU A CA 1
ATOM 1408 C C . LEU A 1 178 ? 15.844 -0.982 -16.851 1.00 93.56 178 LEU A C 1
ATOM 1410 O O . LEU A 1 178 ? 15.321 -0.129 -17.571 1.00 93.56 178 LEU A O 1
ATOM 1414 N N . ARG A 1 179 ? 15.143 -1.708 -15.973 1.00 91.56 179 ARG A N 1
ATOM 1415 C CA . ARG A 1 179 ? 13.695 -1.591 -15.757 1.00 91.56 179 ARG A CA 1
ATOM 1416 C C . ARG A 1 179 ? 13.329 -1.651 -14.278 1.00 91.56 179 ARG A C 1
ATOM 1418 O O . ARG A 1 179 ? 14.087 -2.200 -13.484 1.00 91.56 179 ARG A O 1
ATOM 1425 N N . VAL A 1 180 ? 12.146 -1.140 -13.939 1.00 91.38 180 VAL A N 1
ATOM 1426 C CA . VAL A 1 180 ? 11.545 -1.257 -12.600 1.00 91.38 180 VAL A CA 1
ATOM 1427 C C . VAL A 1 180 ? 10.308 -2.143 -12.683 1.00 91.38 180 VAL A C 1
ATOM 1429 O O . VAL A 1 180 ? 9.350 -1.799 -13.365 1.00 91.38 180 VAL A O 1
ATOM 1432 N N . GLY A 1 181 ? 10.335 -3.278 -11.986 1.00 88.31 181 GLY A N 1
ATOM 1433 C CA . GLY A 1 181 ? 9.299 -4.311 -12.062 1.00 88.31 181 GLY A CA 1
ATOM 1434 C C . GLY A 1 181 ? 8.728 -4.723 -10.714 1.00 88.31 181 GLY A C 1
ATOM 1435 O O . GLY A 1 181 ? 8.623 -5.909 -10.430 1.00 88.31 181 GLY A O 1
ATOM 1436 N N . SER A 1 182 ? 8.434 -3.758 -9.848 1.00 91.94 182 SER A N 1
ATOM 1437 C CA . SER A 1 182 ? 7.920 -4.002 -8.495 1.00 91.94 182 SER A CA 1
ATOM 1438 C C . SER A 1 182 ? 6.821 -2.997 -8.149 1.00 91.94 182 SER A C 1
ATOM 1440 O O . SER A 1 182 ? 6.542 -2.093 -8.930 1.00 91.94 182 SER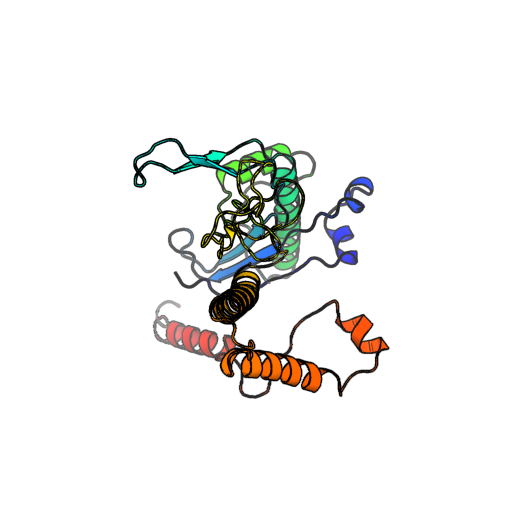 A O 1
ATOM 1442 N N . ALA A 1 183 ? 6.233 -3.089 -6.953 1.00 92.00 183 ALA A N 1
ATOM 1443 C CA . ALA A 1 183 ? 5.280 -2.088 -6.457 1.00 92.00 183 ALA A CA 1
ATOM 1444 C C . ALA A 1 183 ? 5.815 -0.639 -6.537 1.00 92.00 183 ALA A C 1
ATOM 1446 O O . ALA A 1 183 ? 5.039 0.312 -6.615 1.00 92.00 183 ALA A O 1
ATOM 1447 N N . ALA A 1 184 ? 7.140 -0.454 -6.577 1.00 92.31 184 ALA A N 1
ATOM 1448 C CA . ALA A 1 184 ? 7.771 0.845 -6.776 1.00 92.31 184 ALA A CA 1
ATOM 1449 C C . ALA A 1 184 ? 7.333 1.541 -8.076 1.00 92.31 184 ALA A C 1
ATOM 1451 O O . ALA A 1 184 ? 7.282 2.769 -8.096 1.00 92.31 184 ALA A O 1
ATOM 1452 N N . CYS A 1 185 ? 7.011 0.792 -9.139 1.00 90.62 185 CYS A N 1
ATOM 1453 C CA . CYS A 1 185 ? 6.625 1.365 -10.429 1.00 90.62 185 CYS A CA 1
ATOM 1454 C C . CYS A 1 185 ? 5.156 1.783 -10.511 1.00 90.62 185 CYS A C 1
ATOM 1456 O O . CYS A 1 185 ? 4.775 2.406 -11.502 1.00 90.62 185 CYS A O 1
ATOM 1458 N N . LEU A 1 186 ? 4.334 1.459 -9.508 1.00 88.75 186 LEU A N 1
ATOM 1459 C CA . LEU A 1 186 ? 2.944 1.901 -9.491 1.00 88.75 186 LEU A CA 1
ATOM 1460 C C . LEU A 1 186 ? 2.900 3.441 -9.527 1.00 88.75 186 LEU A C 1
ATOM 1462 O O . LEU A 1 186 ? 3.635 4.082 -8.773 1.00 88.75 186 LEU A O 1
ATOM 1466 N N . PRO A 1 187 ? 2.105 4.051 -10.426 1.00 85.06 187 PRO A N 1
ATOM 1467 C CA . PRO A 1 187 ? 2.002 5.506 -10.496 1.00 85.06 187 PRO A CA 1
ATOM 1468 C C . PRO A 1 187 ? 1.325 6.070 -9.244 1.00 85.06 187 PRO A C 1
ATOM 1470 O O . PRO A 1 187 ? 1.766 7.094 -8.721 1.00 85.06 187 PRO A O 1
ATOM 1473 N N . ASP A 1 188 ? 0.319 5.355 -8.744 1.00 86.62 188 ASP A N 1
ATOM 1474 C CA . ASP A 1 188 ? -0.459 5.683 -7.558 1.00 86.62 188 ASP A CA 1
ATOM 1475 C C . ASP A 1 188 ? -0.817 4.411 -6.779 1.00 86.62 188 ASP A C 1
ATOM 1477 O O . ASP A 1 188 ? -0.732 3.291 -7.300 1.00 86.62 188 ASP A O 1
ATOM 1481 N N . MET A 1 189 ? -1.224 4.591 -5.521 1.00 85.19 189 MET A N 1
ATOM 1482 C CA . MET A 1 189 ? -1.729 3.499 -4.693 1.00 85.19 189 MET A CA 1
ATOM 1483 C C . MET A 1 189 ? -3.091 3.026 -5.215 1.00 85.19 189 MET A C 1
ATOM 1485 O O . MET A 1 189 ? -3.975 3.858 -5.429 1.00 85.19 189 MET A O 1
ATOM 1489 N N . PRO A 1 190 ? -3.292 1.712 -5.425 1.00 84.81 190 PRO A N 1
ATOM 1490 C CA . PRO A 1 190 ? -4.612 1.190 -5.741 1.00 84.81 190 PRO A CA 1
ATOM 1491 C C . PRO A 1 190 ? -5.536 1.288 -4.521 1.00 84.81 190 PRO A C 1
ATOM 1493 O O . PRO A 1 190 ? -5.097 1.148 -3.384 1.00 84.81 190 PRO A O 1
ATOM 1496 N N . ASP A 1 191 ? -6.838 1.421 -4.775 1.00 81.25 191 ASP A N 1
ATOM 1497 C CA . ASP A 1 191 ? -7.882 1.488 -3.738 1.00 81.25 191 ASP A CA 1
ATOM 1498 C C . ASP A 1 191 ? -8.084 0.174 -2.963 1.00 81.25 191 ASP A C 1
ATOM 1500 O O . ASP A 1 191 ? -9.000 0.084 -2.156 1.00 81.25 191 ASP A O 1
ATOM 1504 N N . ALA A 1 192 ? -7.291 -0.860 -3.238 1.00 81.88 192 ALA A N 1
ATOM 1505 C CA . ALA A 1 192 ? -7.378 -2.189 -2.648 1.00 81.88 192 ALA A CA 1
ATOM 1506 C C . ALA A 1 192 ? -5.971 -2.756 -2.433 1.00 81.88 192 ALA A C 1
ATOM 1508 O O . ALA A 1 192 ? -4.980 -2.185 -2.894 1.00 81.88 192 ALA A O 1
ATOM 1509 N N . ASN A 1 193 ? -5.876 -3.912 -1.775 1.00 85.56 193 ASN A N 1
ATOM 1510 C CA . ASN A 1 193 ? -4.596 -4.575 -1.540 1.00 85.56 193 ASN A CA 1
ATOM 1511 C C . ASN A 1 193 ? -3.846 -4.762 -2.873 1.00 85.56 193 ASN A C 1
ATOM 1513 O O . ASN A 1 193 ? -4.379 -5.369 -3.809 1.00 85.56 193 ASN A O 1
ATOM 1517 N N . PRO A 1 194 ? -2.599 -4.270 -2.985 1.00 86.12 194 PRO A N 1
ATOM 1518 C CA . PRO A 1 194 ? -1.939 -4.105 -4.270 1.00 86.12 194 PRO A CA 1
ATOM 1519 C C . PRO A 1 194 ? -1.462 -5.429 -4.868 1.00 86.12 194 PRO A C 1
ATOM 1521 O O . PRO A 1 194 ? -1.018 -5.429 -6.006 1.00 86.12 194 PRO A O 1
ATOM 1524 N N . HIS A 1 195 ? -1.539 -6.554 -4.147 1.00 86.50 195 HIS A N 1
ATOM 1525 C CA . HIS A 1 195 ? -1.003 -7.845 -4.589 1.00 86.50 195 HIS A CA 1
ATOM 1526 C C . HIS A 1 195 ? -1.494 -8.254 -5.983 1.00 86.50 195 HIS A C 1
ATOM 1528 O O . HIS A 1 195 ? -0.673 -8.563 -6.842 1.00 86.50 195 HIS A O 1
ATOM 1534 N N . LEU A 1 196 ? -2.806 -8.188 -6.244 1.00 83.56 196 LEU A N 1
ATOM 1535 C CA . LEU A 1 196 ? -3.358 -8.536 -7.560 1.00 83.56 196 LEU A CA 1
ATOM 1536 C C . LEU A 1 196 ? -2.919 -7.548 -8.646 1.00 83.56 196 LEU A C 1
ATOM 1538 O O . LEU A 1 196 ? -2.566 -7.964 -9.748 1.00 83.56 196 LEU A O 1
ATOM 1542 N N . THR A 1 197 ? -2.874 -6.253 -8.324 1.00 84.25 197 THR A N 1
ATOM 1543 C CA . THR A 1 197 ? -2.351 -5.210 -9.219 1.00 84.25 197 THR A CA 1
ATOM 1544 C C . THR A 1 197 ? -0.884 -5.469 -9.562 1.00 84.25 197 THR A C 1
ATOM 1546 O O . THR A 1 197 ? -0.490 -5.360 -10.723 1.00 84.25 197 THR A O 1
ATOM 1549 N N . ILE A 1 198 ? -0.083 -5.869 -8.569 1.00 86.69 198 ILE A N 1
ATOM 1550 C CA . ILE A 1 198 ? 1.338 -6.181 -8.723 1.00 86.69 198 ILE A CA 1
ATOM 1551 C C . ILE A 1 198 ? 1.531 -7.393 -9.633 1.00 86.69 198 ILE A C 1
ATOM 1553 O O . ILE A 1 198 ? 2.334 -7.356 -10.566 1.00 86.69 198 ILE A O 1
ATOM 1557 N N . THR A 1 199 ? 0.757 -8.453 -9.408 1.00 83.00 199 THR A N 1
ATOM 1558 C CA . THR A 1 199 ? 0.775 -9.647 -10.254 1.00 83.00 199 THR A CA 1
ATOM 1559 C C . THR A 1 199 ? 0.387 -9.316 -11.696 1.00 83.00 199 THR A C 1
ATOM 1561 O O . THR A 1 199 ? 1.095 -9.710 -12.620 1.00 83.00 199 THR A O 1
ATOM 1564 N N . ALA A 1 200 ? -0.685 -8.547 -11.906 1.00 79.38 200 ALA A N 1
ATOM 1565 C CA . ALA A 1 200 ? -1.156 -8.184 -13.241 1.00 79.38 200 ALA A CA 1
ATOM 1566 C C . ALA A 1 200 ? -0.109 -7.397 -14.045 1.00 79.38 200 ALA A C 1
ATOM 1568 O O . ALA A 1 200 ? 0.179 -7.752 -15.190 1.00 79.38 200 ALA A O 1
ATOM 1569 N N . PHE A 1 201 ? 0.521 -6.371 -13.457 1.00 81.12 201 PHE A N 1
ATOM 1570 C CA . PHE A 1 201 ? 1.557 -5.631 -14.186 1.00 81.12 201 PHE A CA 1
ATOM 1571 C C . PHE A 1 201 ? 2.836 -6.465 -14.375 1.00 81.12 201 PHE 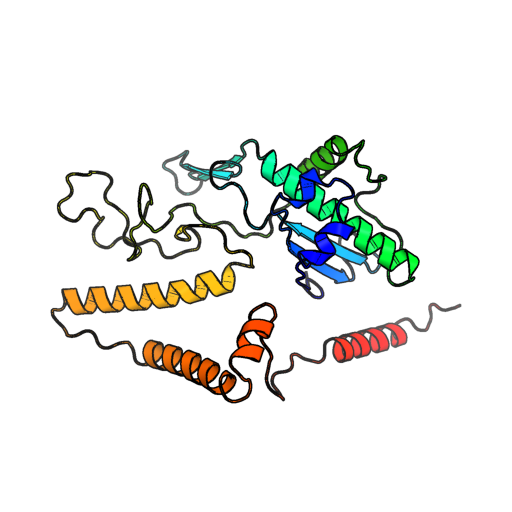A C 1
ATOM 1573 O O . PHE A 1 201 ? 3.547 -6.257 -15.356 1.00 81.12 201 PHE A O 1
ATOM 1580 N N . SER A 1 202 ? 3.127 -7.433 -13.495 1.00 80.62 202 SER A N 1
ATOM 1581 C CA . SER A 1 202 ? 4.274 -8.338 -13.670 1.00 80.62 202 SER A CA 1
ATOM 1582 C C . SER A 1 202 ? 4.159 -9.158 -14.961 1.00 80.62 202 SER A C 1
ATOM 1584 O O . SER A 1 202 ? 5.162 -9.359 -15.647 1.00 80.62 202 SER A O 1
ATOM 1586 N N . PHE A 1 203 ? 2.943 -9.563 -15.351 1.00 81.94 203 PHE A N 1
ATOM 1587 C CA . PHE A 1 203 ? 2.702 -10.192 -16.655 1.00 81.94 203 PHE A CA 1
ATOM 1588 C C . PHE A 1 203 ? 2.946 -9.224 -17.818 1.00 81.94 203 PHE A C 1
ATOM 1590 O O . PHE A 1 203 ? 3.635 -9.585 -18.772 1.00 81.94 203 PHE A O 1
ATOM 1597 N N . ALA A 1 204 ? 2.462 -7.981 -17.718 1.00 80.06 204 ALA A N 1
ATOM 1598 C CA . ALA A 1 204 ? 2.714 -6.955 -18.733 1.00 80.06 204 ALA A CA 1
ATOM 1599 C C . ALA A 1 204 ? 4.219 -6.662 -18.895 1.00 80.06 204 ALA A C 1
ATOM 1601 O O . ALA A 1 204 ? 4.722 -6.530 -20.011 1.00 80.06 204 ALA A O 1
ATOM 1602 N N . LEU A 1 205 ? 4.968 -6.627 -17.789 1.00 85.00 205 LEU A N 1
ATOM 1603 C CA . LEU A 1 205 ? 6.421 -6.488 -17.805 1.00 85.00 205 LEU A CA 1
ATOM 1604 C C . LEU A 1 205 ? 7.106 -7.687 -18.476 1.00 85.00 205 LEU A C 1
ATOM 1606 O O . LEU A 1 205 ? 8.031 -7.495 -19.264 1.00 85.00 205 LEU A O 1
ATOM 1610 N N . ALA A 1 206 ? 6.677 -8.914 -18.175 1.00 85.50 206 ALA A N 1
ATOM 1611 C CA . ALA A 1 206 ? 7.224 -10.115 -18.804 1.00 85.50 206 ALA A CA 1
ATOM 1612 C C . ALA A 1 206 ? 7.009 -10.103 -20.327 1.00 85.50 206 ALA A C 1
ATOM 1614 O O . ALA A 1 206 ? 7.927 -10.421 -21.089 1.00 85.50 206 ALA A O 1
ATOM 1615 N N . GLU A 1 207 ? 5.832 -9.668 -20.778 1.00 83.44 207 GLU A N 1
ATOM 1616 C CA . GLU A 1 207 ? 5.535 -9.490 -22.197 1.00 83.44 207 GLU A CA 1
ATOM 1617 C C . GLU A 1 207 ? 6.442 -8.432 -22.844 1.00 83.44 207 GLU A C 1
ATOM 1619 O O . GLU A 1 207 ? 7.051 -8.685 -23.884 1.00 83.44 207 GLU A O 1
ATOM 1624 N N . GLU A 1 208 ? 6.601 -7.271 -22.206 1.00 84.31 208 GLU A N 1
ATOM 1625 C CA . GLU A 1 208 ? 7.481 -6.190 -22.668 1.00 84.31 208 GLU A CA 1
ATOM 1626 C C . GLU A 1 208 ? 8.952 -6.643 -22.764 1.00 84.31 208 GLU A C 1
ATOM 1628 O O . GLU A 1 208 ? 9.666 -6.309 -23.719 1.00 84.31 208 GLU A O 1
ATOM 1633 N N . LEU A 1 209 ? 9.414 -7.464 -21.816 1.00 87.12 209 LEU A N 1
ATOM 1634 C CA . LEU A 1 209 ? 10.740 -8.082 -21.863 1.00 87.12 209 LEU A CA 1
ATOM 1635 C C . LEU A 1 209 ? 10.879 -9.025 -23.065 1.00 87.12 209 LEU A C 1
ATOM 1637 O O . LEU A 1 209 ? 11.883 -8.955 -23.781 1.00 87.12 209 LEU A O 1
ATOM 1641 N N . ALA A 1 210 ? 9.878 -9.866 -23.326 1.00 86.50 210 ALA A N 1
ATOM 1642 C CA . ALA A 1 210 ? 9.875 -10.769 -24.473 1.00 86.50 210 ALA A CA 1
ATOM 1643 C C . ALA A 1 210 ? 9.846 -10.000 -25.810 1.00 86.50 210 ALA A C 1
ATOM 1645 O O . ALA A 1 210 ? 10.649 -10.296 -26.700 1.00 86.50 210 ALA A O 1
ATOM 1646 N N . ARG A 1 211 ? 9.018 -8.950 -25.924 1.00 84.88 211 ARG A N 1
ATOM 1647 C CA . ARG A 1 211 ? 8.977 -8.029 -27.079 1.00 84.88 211 ARG A CA 1
ATOM 1648 C C . ARG A 1 211 ? 10.332 -7.369 -27.320 1.00 84.88 211 ARG A C 1
ATOM 1650 O O . ARG A 1 211 ? 10.840 -7.378 -28.442 1.00 84.88 211 ARG A O 1
ATOM 1657 N N . THR A 1 212 ? 10.961 -6.865 -26.258 1.00 85.44 212 THR A N 1
ATOM 1658 C CA . THR A 1 212 ? 12.296 -6.254 -26.326 1.00 85.44 212 THR A CA 1
ATOM 1659 C C . THR A 1 212 ? 13.347 -7.242 -26.833 1.00 85.44 212 THR A C 1
ATOM 1661 O O . THR A 1 212 ? 14.187 -6.886 -27.660 1.00 85.44 212 THR A O 1
ATOM 1664 N N . GLN A 1 213 ? 13.322 -8.489 -26.358 1.00 87.25 213 GLN A N 1
ATOM 1665 C CA . GLN A 1 213 ? 14.272 -9.517 -26.791 1.00 87.25 213 GLN A CA 1
ATOM 1666 C C . GLN A 1 213 ? 14.050 -9.952 -28.243 1.00 87.25 213 GLN A C 1
ATOM 1668 O O . GLN A 1 213 ? 15.025 -10.142 -28.970 1.00 87.25 213 GLN A O 1
ATOM 1673 N N . ALA A 1 214 ? 12.797 -10.078 -28.684 1.00 85.88 214 ALA A N 1
ATOM 1674 C CA . ALA A 1 214 ? 12.471 -10.373 -30.077 1.00 85.88 214 ALA A CA 1
ATOM 1675 C C . ALA A 1 214 ? 12.994 -9.270 -31.013 1.00 85.88 214 ALA A C 1
ATOM 1677 O O . ALA A 1 214 ? 13.736 -9.567 -31.949 1.00 85.88 214 ALA A O 1
ATOM 1678 N N . SER A 1 215 ? 12.723 -8.003 -30.676 1.00 86.38 215 SER A N 1
ATOM 1679 C CA . SER A 1 215 ? 13.219 -6.835 -31.418 1.00 86.38 215 SER A CA 1
ATOM 1680 C C . SER A 1 215 ? 14.749 -6.820 -31.539 1.00 86.38 215 SER A C 1
ATOM 1682 O O . SER A 1 215 ? 15.287 -6.716 -32.640 1.00 86.38 215 SER A O 1
ATOM 1684 N N . ARG A 1 216 ? 15.472 -7.054 -30.433 1.00 85.69 216 ARG A N 1
ATOM 1685 C CA . ARG A 1 216 ? 16.948 -7.151 -30.436 1.00 85.69 216 ARG A CA 1
ATOM 1686 C C . ARG A 1 216 ? 17.487 -8.257 -31.327 1.00 85.69 216 ARG A C 1
ATOM 1688 O O . ARG A 1 216 ? 18.551 -8.106 -31.916 1.00 85.69 216 ARG A O 1
ATOM 1695 N N . LYS A 1 217 ? 16.773 -9.379 -31.397 1.00 90.25 217 LYS A N 1
ATOM 1696 C CA . LYS A 1 217 ? 17.139 -10.525 -32.234 1.00 90.25 217 LYS A CA 1
ATOM 1697 C C . LYS A 1 217 ? 16.641 -10.389 -33.673 1.00 90.25 217 LYS A C 1
ATOM 1699 O O . LYS A 1 217 ? 16.833 -11.332 -34.433 1.00 90.25 217 LYS A O 1
ATOM 1704 N N . GLN A 1 218 ? 15.998 -9.271 -34.027 1.00 92.50 218 GLN A N 1
ATOM 1705 C CA . GLN A 1 218 ? 15.330 -9.069 -35.316 1.00 92.50 218 GLN A CA 1
ATOM 1706 C C . GLN A 1 218 ? 14.371 -10.222 -35.650 1.00 92.50 218 GLN A C 1
ATOM 1708 O O . GLN A 1 218 ? 14.277 -10.677 -36.787 1.00 92.50 218 GLN A O 1
ATOM 1713 N N . LYS A 1 219 ? 13.686 -10.733 -34.624 1.00 89.12 219 LYS A N 1
ATOM 1714 C CA . LYS A 1 219 ? 12.674 -11.777 -34.756 1.00 89.12 219 LYS A CA 1
ATOM 1715 C C . LYS A 1 219 ? 11.299 -11.168 -34.575 1.00 89.12 219 LYS A C 1
ATOM 1717 O O . LYS A 1 219 ? 11.116 -10.266 -33.757 1.00 89.12 219 LYS A O 1
ATOM 1722 N N . GLU A 1 220 ? 10.333 -11.707 -35.304 1.00 86.44 220 GLU A N 1
ATOM 1723 C CA . GLU A 1 220 ? 8.933 -11.412 -35.044 1.00 86.44 220 GLU A CA 1
ATOM 1724 C C . GLU A 1 220 ? 8.587 -11.840 -33.614 1.00 86.44 220 GLU A C 1
ATOM 1726 O O . GLU A 1 220 ? 8.956 -12.926 -33.155 1.00 86.44 220 GLU A O 1
ATOM 1731 N N . PHE A 1 221 ? 7.931 -10.948 -32.877 1.00 81.69 221 PHE A N 1
ATOM 1732 C CA . PHE A 1 221 ? 7.450 -11.270 -31.547 1.00 81.69 221 PHE A CA 1
ATOM 1733 C C . PHE A 1 221 ? 6.192 -12.130 -31.661 1.00 81.69 221 PHE A C 1
ATOM 1735 O O . PHE A 1 221 ? 5.147 -11.655 -32.096 1.00 81.69 221 PHE A O 1
AT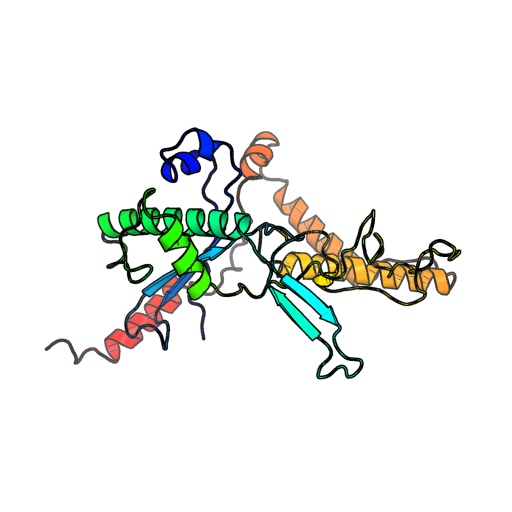OM 1742 N N . SER A 1 222 ? 6.278 -13.371 -31.194 1.00 76.75 222 SER A N 1
ATOM 1743 C CA . SER A 1 222 ? 5.113 -14.184 -30.859 1.00 76.75 222 SER A CA 1
ATOM 1744 C C . SER A 1 222 ? 4.882 -14.110 -29.354 1.00 76.75 222 SER A C 1
ATOM 1746 O O . SER A 1 222 ? 5.812 -14.385 -28.588 1.00 76.75 222 SER A O 1
ATOM 1748 N N . SER A 1 223 ? 3.660 -13.782 -28.925 1.00 70.62 223 SER A N 1
ATOM 1749 C CA . SER A 1 223 ? 3.310 -13.843 -27.502 1.00 70.62 223 SER A CA 1
ATOM 1750 C C . SER A 1 223 ? 3.639 -15.236 -26.952 1.00 70.62 223 SER A C 1
ATOM 1752 O O . SER A 1 223 ? 3.258 -16.228 -27.587 1.00 70.62 223 SER A O 1
ATOM 1754 N N . PRO A 1 224 ? 4.373 -15.347 -25.825 1.00 70.44 224 PRO A N 1
ATOM 1755 C CA . PRO A 1 224 ? 4.589 -16.625 -25.168 1.00 70.44 224 PRO A CA 1
ATOM 1756 C C . PRO A 1 224 ? 3.261 -17.355 -25.019 1.00 70.44 224 PRO A C 1
ATOM 1758 O O . PRO A 1 224 ? 2.271 -16.767 -24.584 1.00 70.44 224 PRO A O 1
ATOM 1761 N N . ARG A 1 225 ? 3.230 -18.637 -25.388 1.00 65.69 225 ARG A N 1
ATOM 1762 C CA . ARG A 1 225 ? 2.002 -19.441 -25.360 1.00 65.69 225 ARG A CA 1
ATOM 1763 C C . ARG A 1 225 ? 1.310 -19.375 -23.996 1.00 65.69 225 ARG A C 1
ATOM 1765 O O . ARG A 1 225 ? 0.092 -19.368 -23.947 1.00 65.69 225 ARG A O 1
ATOM 1772 N N . GLU A 1 226 ? 2.083 -19.267 -22.921 1.00 57.38 226 GLU A N 1
ATOM 1773 C CA . GLU A 1 226 ? 1.606 -19.110 -21.543 1.00 57.38 226 GLU A CA 1
ATOM 1774 C C . GLU A 1 226 ? 0.930 -17.753 -21.290 1.00 57.38 226 GLU A C 1
ATOM 1776 O O . GLU A 1 226 ? -0.098 -17.710 -20.626 1.00 57.38 226 GLU A O 1
ATOM 1781 N N . LEU A 1 227 ? 1.445 -16.654 -21.859 1.00 60.31 227 LEU A N 1
ATOM 1782 C CA . LEU A 1 227 ? 0.803 -15.333 -21.795 1.00 60.31 227 LEU A CA 1
ATOM 1783 C C . LEU A 1 227 ? -0.459 -15.287 -22.656 1.00 60.31 227 LEU A C 1
ATOM 1785 O O . LEU A 1 227 ? -1.477 -14.750 -22.230 1.00 60.31 227 LEU A O 1
ATOM 1789 N N . HIS A 1 228 ? -0.413 -15.889 -23.845 1.00 62.41 228 HIS A N 1
ATOM 1790 C CA . HIS A 1 228 ? -1.588 -16.028 -24.697 1.00 62.41 228 HIS A CA 1
ATOM 1791 C C . HIS A 1 228 ? -2.668 -16.885 -24.025 1.00 62.41 228 HIS A C 1
ATOM 1793 O O . HIS A 1 228 ? -3.828 -16.494 -24.015 1.00 62.41 228 HIS A O 1
ATOM 1799 N N . GLN A 1 229 ? -2.289 -18.002 -23.399 1.00 63.38 229 GLN A N 1
ATOM 1800 C CA . GLN A 1 229 ? -3.204 -18.846 -22.636 1.00 63.38 229 GLN A CA 1
ATOM 1801 C C . GLN A 1 229 ? -3.768 -18.102 -21.422 1.00 63.38 229 GLN A C 1
ATOM 1803 O O . GLN A 1 229 ? -4.970 -18.136 -21.221 1.00 63.38 229 GLN A O 1
ATOM 1808 N N . ALA A 1 230 ? -2.949 -17.368 -20.663 1.00 55.53 230 ALA A N 1
ATOM 1809 C CA . ALA A 1 230 ? -3.424 -16.567 -19.534 1.00 55.53 230 ALA A CA 1
ATOM 1810 C C . ALA A 1 230 ? -4.408 -15.464 -19.968 1.00 55.53 230 ALA A C 1
ATOM 1812 O O . ALA A 1 230 ? -5.409 -15.234 -19.290 1.00 55.53 230 ALA A O 1
ATOM 1813 N N . ALA A 1 231 ? -4.157 -14.810 -21.108 1.00 56.88 231 ALA A N 1
ATOM 1814 C CA . ALA A 1 231 ? -5.071 -13.835 -21.699 1.00 56.88 231 ALA A CA 1
ATOM 1815 C C . ALA A 1 231 ? -6.384 -14.491 -22.159 1.00 56.88 231 ALA A C 1
ATOM 1817 O O . ALA A 1 231 ? -7.455 -13.998 -21.824 1.00 56.88 231 ALA A O 1
ATOM 1818 N N . LEU A 1 232 ? -6.317 -15.642 -22.838 1.00 64.19 232 LEU A N 1
ATOM 1819 C CA . LEU A 1 232 ? -7.496 -16.423 -23.230 1.00 64.19 232 LEU A CA 1
ATOM 1820 C C . LEU A 1 232 ? -8.274 -16.957 -22.020 1.00 64.19 232 LEU A C 1
ATOM 1822 O O . LEU A 1 232 ? -9.500 -17.020 -22.054 1.00 64.19 232 LEU A O 1
ATOM 1826 N N . ASP A 1 233 ? -7.597 -17.325 -20.937 1.00 60.62 233 ASP A N 1
ATOM 1827 C CA . ASP A 1 233 ? -8.224 -17.775 -19.694 1.00 60.62 233 ASP A CA 1
ATOM 1828 C C . ASP A 1 233 ? -8.929 -16.607 -18.987 1.00 60.62 233 ASP A C 1
ATOM 1830 O O . ASP A 1 233 ? -10.026 -16.778 -18.459 1.00 60.62 233 ASP A O 1
ATOM 1834 N N . LEU A 1 234 ? -8.350 -15.402 -19.015 1.00 53.38 234 LEU A N 1
ATOM 1835 C CA . LEU A 1 234 ? -8.993 -14.174 -18.535 1.00 53.38 234 LEU A CA 1
ATOM 1836 C C . LEU A 1 234 ? -10.201 -13.786 -19.399 1.00 53.38 234 LEU A C 1
ATOM 1838 O O . LEU A 1 234 ? -11.275 -13.536 -18.852 1.00 53.38 234 LEU A O 1
ATOM 1842 N N . ASP A 1 235 ? -10.053 -13.802 -20.724 1.00 51.50 235 ASP A N 1
ATOM 1843 C CA . ASP A 1 235 ? -11.109 -13.456 -21.680 1.00 51.50 235 ASP A CA 1
ATOM 1844 C C . ASP A 1 235 ? -12.241 -14.484 -21.682 1.00 51.50 235 ASP A C 1
ATOM 1846 O O . ASP A 1 235 ? -13.408 -14.111 -21.731 1.00 51.50 235 ASP A O 1
ATOM 1850 N N . SER A 1 236 ? -11.943 -15.779 -21.568 1.00 54.88 236 SER A N 1
ATOM 1851 C CA . SER A 1 236 ? -12.963 -16.831 -21.457 1.00 54.88 236 SER A CA 1
ATOM 1852 C C . SER A 1 236 ? -13.701 -16.769 -20.121 1.00 54.88 236 SER A C 1
ATOM 1854 O O . SER A 1 236 ? -14.918 -16.964 -20.084 1.00 54.88 236 SER A O 1
ATOM 1856 N N . ARG A 1 237 ? -13.013 -16.417 -19.026 1.00 52.12 237 ARG A N 1
ATOM 1857 C CA . ARG A 1 237 ? -13.654 -16.124 -17.737 1.00 52.12 237 ARG A CA 1
ATOM 1858 C C . ARG A 1 237 ? -14.551 -14.893 -17.843 1.00 52.12 237 ARG A C 1
ATOM 1860 O O . ARG A 1 237 ? -15.701 -14.977 -17.422 1.00 52.12 237 ARG A O 1
ATOM 1867 N N . ALA A 1 238 ? -14.089 -13.814 -18.470 1.00 50.44 238 ALA A N 1
ATOM 1868 C CA . ALA A 1 238 ? -14.882 -12.610 -18.709 1.00 50.44 238 ALA A CA 1
ATOM 1869 C C . ALA A 1 238 ? -16.088 -12.872 -19.633 1.00 50.44 238 ALA A C 1
ATOM 1871 O O . ALA A 1 238 ? -17.203 -12.473 -19.319 1.00 50.44 238 ALA A O 1
ATOM 1872 N N . ALA A 1 239 ? -15.911 -13.611 -20.728 1.00 48.50 239 ALA A N 1
ATOM 1873 C CA . ALA A 1 239 ? -16.969 -13.947 -21.679 1.00 48.50 239 ALA A CA 1
ATOM 1874 C C . ALA A 1 239 ? -18.008 -14.909 -21.083 1.00 48.50 239 ALA A C 1
ATOM 1876 O O . ALA A 1 239 ? -19.201 -14.750 -21.333 1.00 48.50 239 ALA A O 1
ATOM 1877 N N . SER A 1 240 ? -17.587 -15.848 -20.225 1.00 48.25 240 SER A N 1
ATOM 1878 C CA . SER A 1 240 ? -18.507 -16.713 -19.471 1.00 48.25 240 SER A CA 1
ATOM 1879 C C . SER A 1 240 ? -19.392 -15.946 -18.476 1.00 48.25 240 SER A C 1
ATOM 1881 O O . SER A 1 240 ? -20.412 -16.474 -18.044 1.00 48.25 240 SER A O 1
ATOM 1883 N N . LEU A 1 241 ? -19.040 -14.695 -18.152 1.00 47.53 241 LEU A N 1
ATOM 1884 C CA . LEU A 1 241 ? -19.818 -13.800 -17.289 1.00 47.53 241 LEU A CA 1
ATOM 1885 C C . LEU A 1 241 ? -20.772 -12.878 -18.079 1.00 47.53 241 LEU A C 1
ATOM 1887 O O . LEU A 1 241 ? -21.727 -12.358 -17.511 1.00 47.53 241 LEU A O 1
ATOM 1891 N N . VAL A 1 242 ? -20.558 -12.685 -19.388 1.00 44.28 242 VAL A N 1
ATOM 1892 C CA . VAL A 1 242 ? -21.271 -11.684 -20.220 1.00 44.28 242 VAL A CA 1
ATOM 1893 C C . VAL A 1 242 ? -22.546 -12.239 -20.889 1.00 44.28 242 VAL A C 1
ATOM 1895 O O . VAL A 1 242 ? -23.267 -11.517 -21.571 1.00 44.28 242 VAL A O 1
ATOM 1898 N N . GLY A 1 243 ? -22.900 -13.503 -20.650 1.00 48.22 243 GLY A N 1
ATOM 1899 C CA . GLY A 1 243 ? -24.081 -14.143 -21.251 1.00 48.22 243 GLY A CA 1
ATOM 1900 C C . GLY A 1 243 ? -25.366 -14.157 -20.413 1.00 48.22 243 GLY A C 1
ATOM 1901 O O . GLY A 1 243 ? -26.374 -14.657 -20.904 1.00 48.22 243 GLY A O 1
ATOM 1902 N N . GLN A 1 244 ? -25.355 -13.673 -19.165 1.00 48.88 244 GLN A N 1
ATOM 1903 C CA . GLN A 1 244 ? -26.476 -13.873 -18.223 1.00 48.88 244 GLN A CA 1
ATOM 1904 C C . GLN A 1 244 ? -27.167 -12.594 -17.733 1.00 48.88 244 GLN A C 1
ATOM 1906 O O . GLN A 1 244 ? -28.151 -12.696 -17.008 1.00 48.88 244 GLN A O 1
ATOM 1911 N N . PHE A 1 245 ? -26.718 -11.407 -18.151 1.00 46.97 245 PHE A N 1
ATOM 1912 C CA . PHE A 1 245 ? -27.284 -10.138 -17.688 1.00 46.97 245 PHE A CA 1
ATOM 1913 C C . PHE A 1 245 ? -27.379 -9.119 -18.826 1.00 46.97 245 PHE A C 1
ATOM 1915 O O . PHE A 1 245 ? -26.461 -8.951 -19.630 1.00 46.97 245 PHE A O 1
ATOM 1922 N N . SER A 1 246 ? -28.509 -8.425 -18.900 1.00 53.91 246 SER A N 1
ATOM 1923 C CA . SER A 1 246 ? -28.739 -7.313 -19.814 1.00 53.91 246 SER A CA 1
ATOM 1924 C C . SER A 1 246 ? -27.757 -6.163 -19.549 1.00 53.91 246 SER A C 1
ATOM 1926 O O . SER A 1 246 ? -27.242 -5.970 -18.448 1.00 53.91 246 SER A O 1
ATOM 1928 N N . LYS A 1 247 ? -27.518 -5.325 -20.565 1.00 46.72 247 LYS A N 1
ATOM 1929 C CA . LYS A 1 247 ? -26.635 -4.146 -20.472 1.00 46.72 247 LYS A CA 1
ATOM 1930 C C . LYS A 1 247 ? -27.023 -3.185 -19.330 1.00 46.72 247 LYS A C 1
ATOM 1932 O O . LYS A 1 247 ? -26.161 -2.479 -18.818 1.00 46.72 247 LYS A O 1
ATOM 1937 N N . ALA A 1 248 ? -28.295 -3.170 -18.924 1.00 52.03 248 ALA A N 1
ATOM 1938 C CA . ALA A 1 248 ? -28.786 -2.395 -17.784 1.00 52.03 248 ALA A CA 1
ATOM 1939 C C . ALA A 1 248 ? -28.395 -3.021 -16.428 1.00 52.03 248 ALA A C 1
ATOM 1941 O O . ALA A 1 248 ? -28.049 -2.297 -15.497 1.00 52.03 248 ALA A O 1
ATOM 1942 N N . GLU A 1 249 ? -28.369 -4.352 -16.333 1.00 50.75 249 GLU A N 1
ATOM 1943 C CA . GLU A 1 249 ? -27.950 -5.096 -15.136 1.00 50.75 249 GLU A CA 1
ATOM 1944 C C . GLU A 1 249 ? -26.431 -5.032 -14.928 1.00 50.75 249 GLU A C 1
ATOM 1946 O O . GLU A 1 249 ? -25.973 -4.859 -13.802 1.00 50.75 249 GLU A O 1
ATOM 1951 N N . LEU A 1 250 ? -25.646 -5.044 -16.011 1.00 47.75 250 LEU A N 1
ATOM 1952 C CA . LEU A 1 250 ? -24.188 -4.852 -15.965 1.00 47.75 250 LEU A CA 1
ATOM 1953 C C . LEU A 1 250 ? -23.779 -3.459 -15.445 1.00 47.75 250 LEU A C 1
ATOM 1955 O O . LEU A 1 250 ? -22.798 -3.340 -14.714 1.00 47.75 250 LEU A O 1
ATOM 1959 N N . VAL A 1 251 ? -24.543 -2.409 -15.770 1.00 48.38 251 VAL A N 1
ATOM 1960 C CA . VAL A 1 251 ? -24.315 -1.037 -15.267 1.00 48.38 251 VAL A CA 1
ATOM 1961 C C . VAL A 1 251 ? -24.728 -0.895 -13.795 1.00 48.38 251 VAL A C 1
ATOM 1963 O O . VAL A 1 251 ? -24.106 -0.137 -13.052 1.00 48.38 251 VAL A O 1
ATOM 1966 N N . ALA A 1 252 ? -25.729 -1.657 -13.345 1.00 48.53 252 ALA A N 1
ATOM 1967 C CA . ALA A 1 252 ? -26.116 -1.724 -11.937 1.00 48.53 252 ALA A CA 1
ATOM 1968 C C . ALA A 1 252 ? -25.119 -2.545 -11.085 1.00 48.53 252 ALA A C 1
ATOM 1970 O O . ALA A 1 252 ? -24.839 -2.173 -9.946 1.00 48.53 252 ALA A O 1
ATOM 1971 N N . GLN A 1 253 ? -24.543 -3.620 -11.641 1.00 43.62 253 GLN A N 1
ATOM 1972 C CA . GLN A 1 253 ? -23.630 -4.540 -10.945 1.00 43.62 253 GLN A CA 1
ATOM 1973 C C . GLN A 1 253 ? -22.145 -4.155 -10.997 1.00 43.62 253 GLN A C 1
ATOM 1975 O O . GLN A 1 253 ? -21.385 -4.591 -10.136 1.00 43.62 253 GLN A O 1
ATOM 1980 N N . GLN A 1 254 ? -21.713 -3.275 -11.908 1.00 41.91 254 GLN A N 1
ATOM 1981 C CA . GLN A 1 254 ? -20.337 -2.739 -11.930 1.00 41.91 254 GLN A CA 1
ATOM 1982 C C . GLN A 1 254 ? -19.898 -2.058 -10.617 1.00 41.91 254 GLN A C 1
ATOM 1984 O O . GLN A 1 254 ? -18.721 -1.745 -10.448 1.00 41.91 254 GLN A O 1
ATOM 1989 N N . LYS A 1 255 ? -20.818 -1.840 -9.671 1.00 38.00 255 LYS A N 1
ATOM 1990 C CA . LYS A 1 255 ? -20.510 -1.335 -8.332 1.00 38.00 255 LYS A CA 1
ATOM 1991 C C . LYS A 1 255 ? -20.143 -2.405 -7.295 1.00 38.00 255 LYS A C 1
ATOM 1993 O O . LYS A 1 255 ? -19.613 -2.010 -6.260 1.00 38.00 255 LYS A O 1
ATOM 1998 N N . LEU A 1 256 ? -20.384 -3.705 -7.501 1.00 40.16 256 LEU A N 1
ATOM 1999 C CA . LEU A 1 256 ? -20.220 -4.709 -6.436 1.00 40.16 256 LEU A CA 1
ATOM 2000 C C . LEU A 1 256 ? -19.846 -6.113 -6.970 1.00 40.16 256 LEU A C 1
ATOM 2002 O O . LEU A 1 256 ? -20.693 -6.820 -7.495 1.00 40.16 256 LEU A O 1
ATOM 2006 N N . LEU A 1 257 ? -18.613 -6.546 -6.677 1.00 31.62 257 LEU A N 1
ATOM 2007 C CA . LEU A 1 257 ? -18.174 -7.944 -6.480 1.00 31.62 257 LEU A CA 1
ATOM 2008 C C . LEU A 1 257 ? -17.996 -8.938 -7.655 1.00 31.62 257 LEU A C 1
ATOM 2010 O O . LEU A 1 257 ? -18.742 -8.997 -8.624 1.00 31.62 257 LEU A O 1
ATOM 2014 N N . GLN A 1 258 ? -17.001 -9.818 -7.451 1.00 36.00 258 GLN A N 1
ATOM 2015 C CA . GLN A 1 258 ? -16.778 -11.097 -8.141 1.00 36.00 258 GLN A CA 1
ATOM 2016 C C . GLN A 1 258 ? -17.528 -12.245 -7.440 1.00 36.00 258 GLN A C 1
ATOM 2018 O O . GLN A 1 258 ? -17.526 -12.321 -6.211 1.00 36.00 258 GLN A O 1
ATOM 2023 N N . ILE A 1 259 ? -18.076 -13.186 -8.219 1.00 38.00 259 ILE A N 1
ATOM 2024 C CA . ILE A 1 259 ? -18.777 -14.397 -7.745 1.00 38.00 259 ILE A CA 1
ATOM 2025 C C . ILE A 1 259 ? -17.998 -15.656 -8.187 1.00 38.00 259 ILE A C 1
ATOM 2027 O O . ILE A 1 259 ? -17.515 -15.717 -9.318 1.00 38.00 259 ILE A O 1
ATOM 2031 N N . ARG A 1 260 ? -17.852 -16.643 -7.286 1.00 43.97 260 ARG A N 1
ATOM 2032 C CA . ARG A 1 260 ? -17.140 -17.932 -7.488 1.00 43.97 260 ARG A CA 1
ATOM 2033 C C . ARG A 1 260 ? -18.079 -19.052 -7.974 1.00 43.97 260 ARG A C 1
ATOM 2035 O O . ARG A 1 260 ? -19.294 -18.912 -7.865 1.00 43.97 260 ARG A O 1
ATOM 2042 N N . ARG A 1 261 ? -17.524 -20.151 -8.510 1.00 35.69 261 ARG A N 1
ATOM 2043 C CA . ARG A 1 261 ? -18.276 -21.296 -9.075 1.00 35.69 261 ARG A CA 1
ATOM 2044 C C . ARG A 1 261 ? -18.519 -22.407 -8.037 1.00 35.69 261 ARG A C 1
ATOM 2046 O O . ARG A 1 261 ? -17.770 -22.522 -7.073 1.00 35.69 261 ARG A O 1
ATOM 2053 N N . ALA A 1 262 ? -19.538 -23.241 -8.264 1.00 30.95 262 ALA A N 1
ATOM 2054 C CA . ALA A 1 262 ? -19.865 -24.385 -7.403 1.00 30.95 262 ALA A CA 1
ATOM 2055 C C . ALA A 1 262 ? -18.707 -25.400 -7.356 1.00 30.95 262 ALA A C 1
ATOM 2057 O O . ALA A 1 262 ? -18.236 -25.838 -8.409 1.00 30.95 262 ALA A O 1
ATOM 2058 N N . GLY A 1 263 ? -18.253 -25.759 -6.149 1.00 42.25 263 GLY A N 1
ATOM 2059 C CA . GLY A 1 263 ? -17.083 -26.622 -5.925 1.00 42.25 263 GLY A CA 1
ATOM 2060 C C . GLY A 1 263 ? -15.738 -25.885 -5.838 1.00 42.25 263 GLY A C 1
ATOM 2061 O O . GLY A 1 263 ? -14.707 -26.519 -5.625 1.00 42.25 263 GLY A O 1
ATOM 2062 N N . GLU A 1 264 ? -15.734 -24.553 -5.964 1.00 40.94 264 GLU A N 1
ATOM 2063 C CA . GLU A 1 264 ? -14.591 -23.677 -5.655 1.00 40.94 264 GLU A CA 1
ATOM 2064 C C . GLU A 1 264 ? -14.793 -22.930 -4.321 1.00 40.94 264 GLU A C 1
ATOM 2066 O O . GLU A 1 264 ? -14.279 -21.821 -4.107 1.00 40.94 264 GLU A O 1
ATOM 2071 N N . GLU A 1 265 ? -15.563 -23.514 -3.402 1.00 55.69 265 GLU A N 1
ATOM 2072 C CA . GLU A 1 265 ? -15.655 -23.003 -2.044 1.00 55.69 265 GLU A CA 1
ATOM 2073 C C . GLU A 1 265 ? -14.341 -23.294 -1.294 1.00 55.69 265 GLU A C 1
ATOM 2075 O O . GLU A 1 265 ? -13.826 -24.411 -1.283 1.00 55.69 265 GLU A O 1
ATOM 2080 N N . GLN A 1 266 ? -13.777 -22.267 -0.644 1.00 49.25 266 GLN A N 1
ATOM 2081 C CA . GLN A 1 266 ? -12.855 -22.498 0.478 1.00 49.25 266 GLN A CA 1
ATOM 2082 C C . GLN A 1 266 ? -13.571 -23.397 1.497 1.00 49.25 266 GLN A C 1
ATOM 2084 O O . GLN A 1 266 ? -14.808 -23.366 1.517 1.00 49.25 266 GLN A O 1
ATOM 2089 N N . PRO A 1 267 ? -12.847 -24.171 2.338 1.00 44.03 267 PRO A N 1
ATOM 2090 C CA . PRO A 1 267 ? -13.506 -24.978 3.357 1.00 44.03 267 PRO A CA 1
ATOM 2091 C C . PRO A 1 267 ? -14.502 -24.083 4.074 1.00 44.03 267 PRO A C 1
ATOM 2093 O O . PRO A 1 267 ? -14.164 -22.936 4.378 1.00 44.03 267 PRO A O 1
ATOM 2096 N N . ASN A 1 268 ? -15.738 -24.558 4.217 1.00 47.06 268 ASN A N 1
ATOM 2097 C CA . ASN A 1 268 ? -16.808 -23.780 4.807 1.00 47.06 268 ASN A CA 1
ATOM 2098 C C . ASN A 1 268 ? -16.295 -23.282 6.162 1.00 47.06 268 ASN A C 1
ATOM 2100 O O . ASN A 1 268 ? -16.170 -24.057 7.101 1.00 47.06 268 ASN A O 1
ATOM 2104 N N . LEU A 1 269 ? -15.876 -22.014 6.233 1.00 42.31 269 LEU A N 1
ATOM 2105 C CA . LEU A 1 269 ? -15.107 -21.526 7.380 1.00 42.31 269 LEU A CA 1
ATOM 2106 C C . LEU A 1 269 ? -15.979 -21.529 8.635 1.00 42.31 269 LEU A C 1
ATOM 2108 O O . LEU A 1 269 ? -15.449 -21.635 9.733 1.00 42.31 269 LEU A O 1
ATOM 2112 N N . TYR A 1 270 ? -17.303 -21.489 8.452 1.00 41.19 270 TYR A N 1
ATOM 2113 C CA . TYR A 1 270 ? -18.279 -21.762 9.494 1.00 41.19 270 TYR A CA 1
ATOM 2114 C C . TYR A 1 270 ? -18.234 -23.227 9.933 1.00 41.19 270 TYR A C 1
ATOM 2116 O O . TYR A 1 270 ? -18.134 -23.486 11.118 1.00 41.19 270 TYR A O 1
ATOM 2124 N N . GLU A 1 271 ? -18.221 -24.187 9.013 1.00 46.06 271 GLU A N 1
ATOM 2125 C CA . GLU A 1 271 ? -18.075 -25.611 9.342 1.00 46.06 271 GLU A CA 1
ATOM 2126 C C . GLU A 1 271 ? -16.733 -25.922 10.025 1.00 46.06 271 GLU A C 1
ATOM 2128 O O . GLU A 1 271 ? -16.710 -26.617 11.033 1.00 46.06 271 GLU A O 1
ATOM 2133 N N . VAL A 1 272 ? -15.625 -25.348 9.549 1.00 45.22 272 VAL A N 1
ATOM 2134 C CA . VAL A 1 272 ? -14.301 -25.474 10.181 1.00 45.22 272 VAL A CA 1
ATOM 2135 C C . VAL A 1 272 ? -14.296 -24.830 11.568 1.00 45.22 272 VAL A C 1
ATOM 2137 O O . VAL A 1 272 ? -13.798 -25.430 12.517 1.00 45.22 272 VAL A O 1
ATOM 2140 N N . ALA A 1 273 ? -14.873 -23.635 11.720 1.00 43.09 273 ALA A N 1
ATOM 2141 C CA . ALA A 1 273 ? -14.990 -22.973 13.016 1.00 43.09 273 ALA A CA 1
ATOM 2142 C C . ALA A 1 273 ? -15.900 -23.749 13.983 1.00 43.09 273 ALA A C 1
ATOM 2144 O O . ALA A 1 273 ? -15.539 -23.905 15.145 1.00 43.09 273 ALA A O 1
ATOM 2145 N N . THR A 1 274 ? -17.023 -24.297 13.510 1.00 49.22 274 THR A N 1
ATOM 2146 C CA . THR A 1 274 ? -17.936 -25.154 14.281 1.00 49.22 274 THR A CA 1
ATOM 2147 C C . THR A 1 274 ? -17.238 -26.439 14.712 1.00 49.22 274 THR A C 1
ATOM 2149 O O . THR A 1 274 ? -17.286 -26.783 15.886 1.00 49.22 274 THR A O 1
ATOM 2152 N N . GLN A 1 275 ? -16.496 -27.101 13.822 1.00 60.66 275 GLN A N 1
ATOM 2153 C CA . GLN A 1 275 ? -15.700 -28.287 14.161 1.00 60.66 275 GLN A CA 1
ATOM 2154 C C . GLN A 1 275 ? -14.616 -27.974 15.204 1.00 60.66 275 GLN A C 1
ATOM 2156 O O . GLN A 1 275 ? -14.383 -28.766 16.118 1.00 60.66 275 GLN A O 1
ATOM 2161 N N . HIS A 1 276 ? -13.969 -26.809 15.107 1.00 53.56 276 HIS A N 1
ATOM 2162 C CA . HIS A 1 276 ? -13.000 -26.352 16.103 1.00 53.56 276 HIS A CA 1
ATOM 2163 C C . HIS A 1 276 ? -13.651 -26.006 17.450 1.00 53.56 276 HIS A C 1
ATOM 2165 O O . HIS A 1 276 ? -13.088 -26.334 18.492 1.00 53.56 276 HIS A O 1
ATOM 2171 N N . TYR A 1 277 ? -14.832 -25.387 17.446 1.00 53.22 277 TYR A N 1
ATOM 2172 C CA . TYR A 1 277 ? -15.564 -25.020 18.657 1.00 53.22 277 TYR A CA 1
ATOM 2173 C C . TYR A 1 277 ? -16.181 -26.235 19.362 1.00 53.22 277 TYR A C 1
ATOM 2175 O O . TYR A 1 277 ? -16.073 -26.357 20.575 1.00 53.22 277 TYR A O 1
ATOM 2183 N N . GLU A 1 278 ? -16.742 -27.190 18.620 1.00 66.56 278 GLU A N 1
ATOM 2184 C CA . GLU A 1 278 ? -17.222 -28.465 19.166 1.00 66.56 278 GLU A CA 1
ATOM 2185 C C . GLU A 1 278 ? -16.083 -29.295 19.764 1.00 66.56 278 GLU A C 1
ATOM 2187 O O . GLU A 1 278 ? -16.255 -29.949 20.794 1.00 66.56 278 GLU A O 1
ATOM 2192 N N . LYS A 1 279 ? -14.905 -29.267 19.130 1.00 72.69 279 LYS A N 1
ATOM 2193 C CA . LYS A 1 279 ? -13.692 -29.871 19.680 1.00 72.69 279 LYS A CA 1
ATOM 2194 C C . LYS A 1 279 ? -13.275 -29.174 20.977 1.00 72.69 279 LYS A C 1
ATOM 2196 O O . LYS A 1 279 ? -13.014 -29.854 21.961 1.00 72.69 279 LYS A O 1
ATOM 2201 N N . TRP A 1 280 ? -13.287 -27.843 20.996 1.00 76.31 280 TRP A N 1
ATOM 2202 C CA . TRP A 1 280 ? -12.974 -27.058 22.187 1.00 76.31 280 TRP A CA 1
ATOM 2203 C C . TRP A 1 280 ? -13.955 -27.331 23.340 1.00 76.31 280 TRP A C 1
ATOM 2205 O O . TRP A 1 280 ? -13.503 -27.609 24.445 1.00 76.31 280 TRP A O 1
ATOM 2215 N N . LEU A 1 281 ? -15.269 -27.361 23.083 1.00 61.09 281 LEU A N 1
ATOM 2216 C CA . LEU A 1 281 ? -16.304 -27.690 24.076 1.00 61.09 281 LEU A CA 1
ATOM 2217 C C . LEU A 1 281 ? -16.123 -29.090 24.669 1.00 61.09 281 LEU A C 1
ATOM 2219 O O . LEU A 1 281 ? -16.328 -29.280 25.860 1.00 61.09 281 LEU A O 1
ATOM 2223 N N . LYS A 1 282 ? -15.711 -30.070 23.858 1.00 80.94 282 LYS A N 1
ATOM 2224 C CA . LYS A 1 282 ? -15.397 -31.427 24.339 1.00 80.94 282 LYS A CA 1
ATOM 2225 C C . LYS A 1 282 ? -14.123 -31.484 25.179 1.00 80.94 282 LYS A C 1
ATOM 2227 O O . LYS A 1 282 ? -14.014 -32.336 26.047 1.00 80.94 282 LYS A O 1
ATOM 2232 N N . GLU A 1 283 ? -13.155 -30.621 24.893 1.00 81.56 283 GLU A N 1
ATOM 2233 C CA . GLU A 1 283 ? -11.881 -30.543 25.619 1.00 81.56 283 GLU A CA 1
ATOM 2234 C C . GLU A 1 283 ? -11.987 -29.709 26.908 1.00 81.56 283 GLU A C 1
ATOM 2236 O O . GLU A 1 283 ? -11.116 -29.810 27.767 1.00 81.56 283 GLU A O 1
ATOM 2241 N N . HIS A 1 284 ? -13.044 -28.902 27.050 1.00 79.44 284 HIS A N 1
ATOM 2242 C CA . HIS A 1 284 ? -13.247 -27.964 28.160 1.00 79.44 284 HIS A CA 1
ATOM 2243 C C . HIS A 1 284 ? -14.610 -28.149 28.851 1.00 79.44 284 HIS A C 1
ATOM 2245 O O . HIS A 1 284 ? -15.069 -27.246 29.547 1.00 79.44 284 HIS A O 1
ATOM 2251 N N . SER A 1 285 ? -15.249 -29.314 28.681 1.00 66.12 285 SER A N 1
ATOM 2252 C CA . SER A 1 285 ? -16.568 -29.626 29.252 1.00 66.12 285 SER A CA 1
ATOM 2253 C C . SER A 1 285 ? -16.594 -29.692 30.783 1.00 66.12 285 SER A C 1
ATOM 2255 O O . SER A 1 285 ? -17.673 -29.688 31.362 1.00 66.12 285 SER A O 1
ATOM 2257 N N . ASP A 1 286 ? -15.427 -29.734 31.433 1.00 69.38 286 ASP A N 1
ATOM 2258 C CA . ASP A 1 286 ? -15.288 -29.858 32.892 1.00 69.38 286 ASP A CA 1
ATOM 2259 C C . ASP A 1 286 ? -15.167 -28.496 33.613 1.00 69.38 286 ASP A C 1
ATOM 2261 O O . ASP A 1 286 ? -14.934 -28.457 34.816 1.00 69.38 286 ASP A O 1
ATOM 2265 N N . ASN A 1 287 ? -15.314 -27.371 32.898 1.00 53.91 287 ASN A N 1
ATOM 2266 C CA . ASN A 1 287 ? -15.218 -26.012 33.459 1.00 53.91 287 ASN A CA 1
ATOM 2267 C C . ASN A 1 287 ? -16.586 -25.329 33.698 1.00 53.91 287 ASN A C 1
ATOM 2269 O O . ASN A 1 287 ? -16.627 -24.115 33.892 1.00 53.91 287 ASN A O 1
ATOM 2273 N N . GLU A 1 288 ? -17.697 -26.076 33.662 1.00 49.94 288 GLU A N 1
ATOM 2274 C CA . GLU A 1 288 ? -19.055 -25.570 33.957 1.00 49.94 288 GLU A CA 1
ATOM 2275 C C . GLU A 1 288 ? -19.641 -26.087 35.299 1.00 49.94 288 GLU A C 1
ATOM 2277 O O . GLU A 1 288 ? -20.855 -26.255 35.423 1.00 49.94 288 GLU A O 1
ATOM 2282 N N . GLU A 1 289 ? -18.799 -26.286 36.324 1.00 41.91 289 GLU A N 1
ATOM 2283 C CA . GLU A 1 289 ? -19.185 -26.216 37.757 1.00 41.91 289 GLU A CA 1
ATOM 2284 C C . GLU A 1 289 ? -18.486 -25.033 38.441 1.00 41.91 289 GLU A C 1
ATOM 2286 O O . GLU A 1 289 ? -19.156 -24.339 39.244 1.00 41.91 289 GLU A O 1
#

Radius of gyration: 24.48 Å; chains: 1; bounding box: 56×52×73 Å

Sequence (289 aa):
MGWPFGAFFKFLPEHANLLTEDPEQKNRNTFSMGHFGAGLCEPYTDFPTVVCTPNCPRPDLRAGYRAQITSTDPAQSLRVIHTEQRQDWETMAQGVYATVRMFEYLQSRGVVGKRLEPSFDLSPSNSEELVQWIRENHFTVFHWACTCKAGVNGAVADAHFRVRHPSPTSPEGVVANLRVGSAACLPDMPDANPHLTITAFSFALAEELARTQASRKQKEFSSPRELHQAALDLDSRAASLVGQFSKAELVAQQKLLQIRRAGEEQPNLYEVATQHYEKWLKEHSDNEE

Organism: NCBI:txid89044

Secondary structure (DSSP, 8-state):
-------EE---GGGGGGT-S-TTGGGS----EEEEEEE--TTT-SS-EEEEEEE-SS--TTSSEEEEE--SSTTS-EEEEE---HHHHHHHHHHHHHHHHHHHHHHHTTSS----SS-SPP-GGGHHHHHHHHHHH----S----TT-BSSSS-SB-TTSEEEPSSTT-TTSEEEEEE--SGGG-SS--SS-THHHHHHHHHHHHHHHHHHHHHHTT---PPPHHHHHHHHHHHHHHHHHTTSS-HHHHHHHTTS---PPTT-PPS-HHHHHHHHHHHHHHHSTT---